Protein AF-A0AAD8F5D0-F1 (afdb_monomer_lite)

Organism: Biomphalaria pfeifferi (NCBI:txid112525)

Secondary structure (DSSP, 8-state):
--S-S--GGGSHHHHHHTTEEEEETTEEEETTT--EEE-----TTSHHHHHHHHHHHHHHHHH-SPTT-HHHHSPPPGGGGS---S-HHHHHHHHHHHHHHHHTTGGGPBP--THHHHTTT--HHHHHHHIIIII-TT----HHHHHHHHTTEEE-TTSTTEEEETTT--EEEGGGS-BGGGGGG--S----------PPP--PPPPP-

pLDDT: mean 84.77, std 19.8, range [29.17, 98.38]

Radius of gyration: 21.9 Å; chains: 1; bounding box: 60×55×51 Å

Foldseek 3Di:
DQDPDDDPCSFLLNLVQLQWDRDGRQWTARPFQRFIDRNDADDVVPVVRRVVSNVVSSVCSQVVGDPPGPSNVPGHDPCLLDDPPPDPVVLLVQLLQQLVQVLVCQQLAFDDPCVVCVVVVDDLVVQLVCCCPPPNVPDDGHSVSSVCSVQQWHHDPVDPQWIARPRRRDIDHSVVHDGPVPPPPPPDDPDDDDDDDDDDDDDDDDDDD

Sequence (209 aa):
LTWFGKPLDLSPLVCTRYGWENVDTDMLRCVGCKTFLSGQLPNKSDHLAFQESYNRLKKSLISAHDKFCILAANPCPEHFCHVPVEDPTLLMVGFTERVKALMVVQDKLPCIALSKLQSLGYDEGQAGAYCKRHLLPDYDSTAQVVTLAFAGWTYCLSKKDVLQCCMCLRQIGIWNYLPMSHCSYSSEHVTEHEDQEGEPTVKKRKIAK

Structure (mmCIF, N/CA/C/O backbone):
data_AF-A0AAD8F5D0-F1
#
_entry.id   AF-A0AAD8F5D0-F1
#
loop_
_atom_site.group_PDB
_atom_site.id
_atom_site.type_symbol
_atom_site.label_atom_id
_atom_site.label_alt_id
_atom_site.label_comp_id
_atom_site.label_asym_id
_atom_site.label_entity_id
_atom_site.label_seq_id
_atom_site.pdbx_PDB_ins_code
_atom_site.Cartn_x
_atom_site.Cartn_y
_atom_site.Cartn_z
_atom_site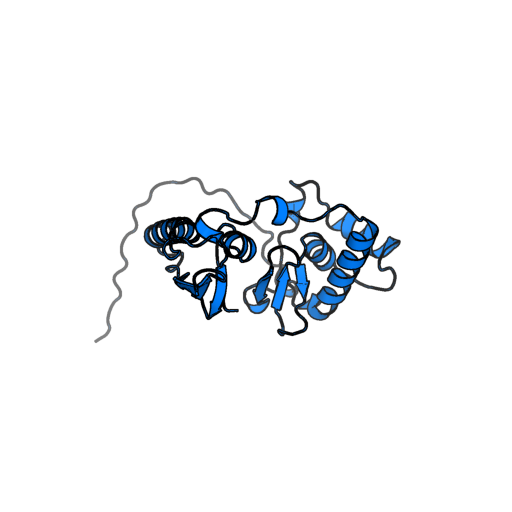.occupancy
_atom_site.B_iso_or_equiv
_atom_site.auth_seq_id
_atom_site.auth_comp_id
_atom_site.auth_asym_id
_atom_site.auth_atom_id
_atom_site.pdbx_PDB_model_num
ATOM 1 N N . LEU A 1 1 ? -12.099 -1.982 -4.122 1.00 85.25 1 LEU A N 1
ATOM 2 C CA . LEU A 1 1 ? -11.065 -1.885 -3.064 1.00 85.25 1 LEU A CA 1
ATOM 3 C C . LEU A 1 1 ? -11.775 -1.448 -1.797 1.00 85.25 1 LEU A C 1
ATOM 5 O O . LEU A 1 1 ? -12.428 -0.420 -1.852 1.00 85.25 1 LEU A O 1
ATOM 9 N N . THR A 1 2 ? -11.717 -2.230 -0.722 1.00 92.12 2 THR A N 1
ATOM 10 C CA . THR A 1 2 ? -12.526 -2.016 0.496 1.00 92.12 2 THR A CA 1
ATOM 11 C C . THR A 1 2 ? -11.845 -1.125 1.537 1.00 92.12 2 THR A C 1
ATOM 13 O O . THR A 1 2 ? -12.522 -0.565 2.383 1.00 92.12 2 THR A O 1
ATOM 16 N N . TRP A 1 3 ? -10.529 -0.921 1.449 1.00 93.81 3 TRP A N 1
ATOM 17 C CA . TRP A 1 3 ? -9.774 -0.013 2.322 1.00 93.81 3 TRP A CA 1
ATOM 18 C C . TRP A 1 3 ? -8.982 1.006 1.493 1.00 93.81 3 TRP A C 1
ATOM 20 O O . TRP A 1 3 ? -7.753 0.976 1.408 1.00 93.81 3 TRP A O 1
ATOM 30 N N . PHE A 1 4 ? -9.704 1.857 0.764 1.00 88.38 4 PHE A N 1
ATOM 31 C CA . PHE A 1 4 ? -9.129 2.743 -0.251 1.00 88.38 4 PHE A CA 1
ATOM 32 C C . PHE A 1 4 ? -8.833 4.155 0.285 1.00 88.38 4 PHE A C 1
ATOM 34 O O . PHE A 1 4 ? -9.482 4.646 1.203 1.00 88.38 4 PHE A O 1
ATOM 41 N N . GLY A 1 5 ? -7.837 4.833 -0.300 1.00 87.31 5 GLY A N 1
ATOM 42 C CA . GLY A 1 5 ? -7.595 6.269 -0.082 1.00 87.31 5 GLY A CA 1
ATOM 43 C C . GLY A 1 5 ? -7.071 6.680 1.302 1.00 87.31 5 GLY A C 1
ATOM 44 O O . GLY A 1 5 ? -6.882 7.876 1.543 1.00 87.31 5 GLY A O 1
ATOM 45 N N . LYS A 1 6 ? -6.802 5.720 2.196 1.00 92.38 6 LYS A N 1
ATOM 46 C CA . LYS A 1 6 ? -6.368 5.992 3.571 1.00 92.38 6 LYS A CA 1
ATOM 47 C C . LYS A 1 6 ? -4.946 6.585 3.647 1.00 92.38 6 LYS A C 1
ATOM 49 O O . LYS A 1 6 ? -4.089 6.229 2.824 1.00 92.38 6 LYS A O 1
ATOM 54 N N . PRO A 1 7 ? -4.676 7.494 4.604 1.00 92.56 7 PRO A N 1
ATOM 55 C CA . PRO A 1 7 ? -3.320 7.935 4.948 1.00 92.56 7 PRO A CA 1
ATOM 56 C C . PRO A 1 7 ? -2.396 6.769 5.334 1.00 92.56 7 PRO A C 1
ATOM 58 O O . PRO A 1 7 ? -2.871 5.688 5.672 1.00 92.56 7 PRO A O 1
ATOM 61 N N . LEU A 1 8 ? -1.076 6.986 5.295 1.00 89.06 8 LEU A N 1
ATOM 62 C CA . LEU A 1 8 ? -0.074 5.947 5.598 1.00 89.06 8 LEU A CA 1
ATOM 63 C C . LEU A 1 8 ? -0.218 5.372 7.014 1.00 89.06 8 LEU A C 1
ATOM 65 O O . LEU A 1 8 ? -0.143 4.157 7.190 1.00 89.06 8 LEU A O 1
ATOM 69 N N . ASP A 1 9 ? -0.547 6.222 7.985 1.00 93.06 9 ASP A N 1
ATOM 70 C CA . ASP A 1 9 ? -0.782 5.823 9.380 1.00 93.06 9 ASP A CA 1
ATOM 71 C C . ASP A 1 9 ? -2.071 5.007 9.576 1.00 93.06 9 ASP A C 1
ATOM 73 O O . ASP A 1 9 ? -2.364 4.553 10.676 1.00 93.06 9 ASP A O 1
ATOM 77 N N . LEU A 1 10 ? -2.864 4.844 8.516 1.00 94.44 10 LEU A N 1
ATOM 78 C CA . LEU A 1 10 ? -4.039 3.977 8.449 1.00 94.44 10 LEU A CA 1
ATOM 79 C C . LEU A 1 10 ? -3.872 2.928 7.338 1.00 94.44 10 LEU A C 1
ATOM 81 O O . LEU A 1 10 ? -4.854 2.434 6.784 1.00 94.44 10 LEU A O 1
ATOM 85 N N . SER A 1 11 ? -2.631 2.625 6.947 1.00 92.69 11 SER A N 1
ATOM 86 C CA . SER A 1 11 ? -2.346 1.566 5.979 1.00 92.69 11 SER A CA 1
ATOM 87 C C . SER A 1 11 ? -2.767 0.194 6.525 1.00 92.69 11 SER A C 1
ATOM 89 O O . SER A 1 11 ? -2.816 0.016 7.745 1.00 92.69 11 SER A O 1
ATOM 91 N N . PRO A 1 12 ? -3.037 -0.798 5.649 1.00 94.12 12 PRO A N 1
ATOM 92 C CA . PRO A 1 12 ? -3.407 -2.139 6.098 1.00 94.12 12 PRO A CA 1
ATOM 93 C C . PRO A 1 12 ? -2.410 -2.723 7.102 1.00 94.12 12 PRO A C 1
ATOM 95 O O . PRO A 1 12 ? -2.833 -3.278 8.107 1.00 94.12 12 PRO A O 1
ATOM 98 N N . LEU A 1 13 ? -1.108 -2.502 6.889 1.00 92.75 13 LEU A N 1
ATOM 99 C CA . LEU A 1 13 ? -0.047 -2.941 7.798 1.00 92.75 13 LEU A CA 1
ATOM 100 C C . LEU A 1 13 ? -0.187 -2.365 9.216 1.00 92.75 13 LEU A C 1
ATOM 102 O O . LEU A 1 13 ? -0.079 -3.098 10.201 1.00 92.75 13 LEU A O 1
ATOM 106 N N . VAL A 1 14 ? -0.486 -1.066 9.330 1.00 93.75 14 VAL A N 1
ATOM 107 C CA . VAL A 1 14 ? -0.718 -0.419 10.631 1.00 93.75 14 VAL A CA 1
ATOM 108 C C . VAL A 1 14 ? -1.984 -0.970 11.285 1.00 93.75 14 VAL A C 1
ATOM 110 O O . VAL A 1 14 ? -1.973 -1.274 12.476 1.00 93.75 14 VAL A O 1
ATOM 113 N N . CYS A 1 15 ? -3.061 -1.166 10.522 1.00 95.75 15 CYS A N 1
ATOM 114 C CA . CYS A 1 15 ? -4.286 -1.781 11.032 1.00 95.75 15 CYS A CA 1
ATOM 115 C C . CYS A 1 15 ? -4.025 -3.198 11.574 1.00 95.75 15 CYS A C 1
ATOM 117 O O . CYS A 1 15 ? -4.388 -3.494 12.714 1.00 95.75 15 CYS A O 1
ATOM 119 N N . THR A 1 16 ? -3.328 -4.047 10.813 1.00 94.44 16 THR A N 1
ATOM 120 C CA . THR A 1 16 ? -3.015 -5.424 11.224 1.00 94.44 16 THR A CA 1
ATOM 121 C C . THR A 1 16 ? -2.116 -5.480 12.449 1.00 94.44 16 THR A C 1
ATOM 123 O O . THR A 1 16 ? -2.284 -6.369 13.282 1.00 94.44 16 THR A O 1
ATOM 126 N N . ARG A 1 17 ? -1.213 -4.503 12.618 1.00 94.56 17 ARG A N 1
ATOM 127 C CA . ARG A 1 17 ? -0.362 -4.404 13.809 1.00 94.56 17 ARG A CA 1
ATOM 128 C C . ARG A 1 17 ? -1.188 -4.335 15.097 1.00 94.56 17 ARG A C 1
ATOM 130 O O . ARG A 1 17 ? -0.830 -4.955 16.094 1.00 94.56 17 ARG A O 1
ATOM 137 N N . TYR A 1 18 ? -2.309 -3.621 15.056 1.00 96.19 18 TYR A N 1
ATOM 138 C CA . TYR A 1 18 ? -3.249 -3.505 16.172 1.00 96.19 18 TYR A CA 1
ATOM 139 C C . TYR A 1 18 ? -4.375 -4.548 16.129 1.00 96.19 18 TYR A C 1
ATOM 141 O O . TYR A 1 18 ? -5.380 -4.401 16.818 1.00 96.19 18 TYR A O 1
ATOM 149 N N . GLY A 1 19 ? -4.222 -5.613 15.337 1.00 96.38 19 GLY A N 1
ATOM 150 C CA . GLY A 1 19 ? -5.152 -6.737 15.322 1.00 96.38 19 GLY A CA 1
ATOM 151 C C . GLY A 1 19 ? -6.383 -6.562 14.440 1.00 96.38 19 GLY A C 1
ATOM 152 O O . GLY A 1 19 ? -7.316 -7.354 14.555 1.00 96.38 19 GLY A O 1
ATOM 153 N N . TRP A 1 20 ? -6.415 -5.547 13.579 1.00 97.62 20 TRP A N 1
ATOM 154 C CA . TRP A 1 20 ? -7.559 -5.275 12.715 1.00 97.62 20 TRP A CA 1
ATOM 155 C C . TRP A 1 20 ? -7.411 -5.932 11.343 1.00 97.62 20 TRP A C 1
ATOM 157 O O . TRP A 1 20 ? -6.425 -5.711 10.642 1.00 97.62 20 TRP A O 1
ATOM 167 N N . GLU A 1 21 ? -8.435 -6.674 10.928 1.00 96.56 21 GLU A N 1
ATOM 168 C CA . GLU A 1 21 ? -8.614 -7.155 9.557 1.00 96.56 21 GLU A CA 1
ATOM 169 C C . GLU A 1 21 ? -9.710 -6.350 8.848 1.00 96.56 21 GLU A C 1
ATOM 171 O O . GLU A 1 21 ? -10.702 -5.946 9.459 1.00 96.56 21 GLU A O 1
ATOM 176 N N . ASN A 1 22 ? -9.542 -6.105 7.549 1.00 96.75 22 ASN A N 1
ATOM 177 C CA . ASN A 1 22 ? -10.553 -5.423 6.750 1.00 96.75 22 ASN A CA 1
ATOM 178 C C . ASN A 1 22 ? -11.600 -6.424 6.251 1.00 96.75 22 ASN A C 1
ATOM 180 O O . ASN A 1 22 ? -11.280 -7.306 5.458 1.00 96.75 22 ASN A O 1
ATOM 184 N N . VAL A 1 23 ? -12.842 -6.273 6.714 1.00 97.19 23 VAL A N 1
ATOM 185 C CA . VAL A 1 23 ? -13.939 -7.222 6.444 1.00 97.19 23 VAL A CA 1
ATOM 186 C C . VAL A 1 23 ? -14.970 -6.693 5.451 1.00 97.19 23 VAL A C 1
ATOM 188 O O . VAL A 1 23 ? -15.658 -7.486 4.820 1.00 97.19 23 VAL A O 1
ATOM 191 N N . ASP A 1 24 ? -15.065 -5.372 5.295 1.00 96.50 24 ASP A N 1
ATOM 192 C CA . ASP A 1 24 ? -15.948 -4.711 4.329 1.00 96.50 24 ASP A CA 1
ATOM 193 C C . ASP A 1 24 ? -15.414 -3.302 4.004 1.00 96.50 24 ASP A C 1
ATOM 195 O O . ASP A 1 24 ? -14.379 -2.875 4.519 1.00 96.50 24 ASP A O 1
ATOM 199 N N . THR A 1 25 ? -16.097 -2.564 3.137 1.00 96.00 25 THR A N 1
ATOM 200 C CA . THR A 1 25 ? -15.776 -1.189 2.763 1.00 96.00 25 THR A CA 1
ATOM 201 C C . THR A 1 25 ? -15.678 -0.306 3.997 1.00 96.00 25 THR A C 1
ATOM 203 O O . THR A 1 25 ? -16.656 -0.099 4.709 1.00 96.00 25 THR A O 1
ATOM 206 N N . ASP A 1 26 ? -14.473 0.207 4.242 1.00 95.88 26 ASP A N 1
ATOM 207 C CA . ASP A 1 26 ? -14.138 1.033 5.395 1.00 95.88 26 ASP A CA 1
ATOM 208 C C . ASP A 1 26 ? -14.568 0.418 6.735 1.00 95.88 26 ASP A C 1
ATOM 210 O O . ASP A 1 26 ? -14.855 1.137 7.689 1.00 95.88 26 ASP A O 1
ATOM 214 N N . MET A 1 27 ? -14.566 -0.913 6.833 1.00 97.81 27 MET A N 1
ATOM 215 C CA . MET A 1 27 ? -14.917 -1.631 8.054 1.00 97.81 27 MET A CA 1
ATOM 216 C C . MET A 1 27 ? -13.795 -2.569 8.481 1.00 97.81 27 MET A C 1
ATOM 218 O O . MET A 1 27 ? -13.339 -3.434 7.721 1.00 97.81 27 MET A O 1
ATOM 222 N N . LEU A 1 28 ? -13.363 -2.404 9.725 1.00 98.19 28 LEU A N 1
ATOM 223 C CA . LEU A 1 28 ? -12.383 -3.258 10.372 1.00 98.19 28 LEU A CA 1
ATOM 224 C C . LEU A 1 28 ? -13.058 -4.141 11.415 1.00 98.19 28 LEU A C 1
ATOM 226 O O . LEU A 1 28 ? -14.005 -3.719 12.077 1.00 98.19 28 LEU A O 1
ATOM 230 N N . ARG A 1 29 ? -12.528 -5.347 11.599 1.00 98.38 29 ARG A N 1
ATOM 231 C CA . ARG A 1 29 ? -12.880 -6.245 12.698 1.00 98.38 29 ARG A CA 1
ATOM 232 C C . ARG A 1 29 ? -11.613 -6.656 13.429 1.00 98.38 29 ARG A C 1
ATOM 234 O O . ARG A 1 29 ? -10.612 -6.968 12.792 1.00 98.38 29 ARG A O 1
ATOM 241 N N . CYS A 1 30 ? -11.636 -6.665 14.754 1.00 98.19 30 CYS A N 1
ATOM 242 C CA . CYS A 1 30 ? -10.516 -7.196 15.518 1.00 98.19 30 CYS A CA 1
ATOM 243 C C . CYS A 1 30 ? -10.484 -8.727 15.402 1.00 98.19 30 CYS A C 1
ATOM 245 O O . CYS A 1 30 ? -11.482 -9.396 15.679 1.00 98.19 30 CYS A O 1
ATOM 247 N N . VAL A 1 31 ? -9.336 -9.310 15.052 1.00 97.25 31 VAL A N 1
ATOM 248 C CA . VAL A 1 31 ? -9.191 -10.772 14.956 1.00 97.25 31 VAL A CA 1
ATOM 249 C C . VAL A 1 31 ? -9.287 -11.459 16.322 1.00 97.25 31 VAL A C 1
ATOM 251 O O . VAL A 1 31 ? -9.711 -12.613 16.385 1.00 97.25 31 VAL A O 1
ATOM 254 N N . GLY A 1 32 ? -8.958 -10.748 17.405 1.00 96.00 32 GLY A N 1
ATOM 255 C CA . GLY A 1 32 ? -9.048 -11.227 18.786 1.00 96.00 32 GLY A CA 1
ATOM 256 C C . GLY A 1 32 ? -10.449 -11.070 19.380 1.00 96.00 32 GLY A C 1
ATOM 257 O O . GLY A 1 32 ? -11.161 -12.055 19.545 1.00 96.00 32 GLY A O 1
ATOM 258 N N . CYS A 1 33 ? -10.855 -9.832 19.692 1.00 97.56 33 CYS A N 1
ATOM 259 C CA . CYS A 1 33 ? -12.117 -9.556 20.399 1.00 97.56 33 CYS A CA 1
ATOM 260 C C . CYS A 1 33 ? -13.359 -9.454 19.501 1.00 97.56 33 CYS A C 1
ATOM 262 O O . CYS A 1 33 ? -14.463 -9.323 20.013 1.00 97.56 33 CYS A O 1
ATOM 264 N N . LYS A 1 34 ? -13.209 -9.511 18.171 1.00 97.62 34 LYS A N 1
ATOM 265 C CA . LYS A 1 34 ? -14.309 -9.423 17.188 1.00 97.62 34 LYS A CA 1
ATOM 266 C C . LYS A 1 34 ? -15.077 -8.094 17.159 1.00 97.62 34 LYS A C 1
ATOM 268 O O . LYS A 1 34 ? -16.013 -7.980 16.371 1.00 97.62 34 LYS A O 1
ATOM 273 N N . THR A 1 35 ? -14.657 -7.080 17.917 1.00 98.25 35 THR A N 1
ATOM 274 C CA . THR A 1 35 ? -15.206 -5.719 17.822 1.00 98.25 35 THR A CA 1
ATOM 275 C C . THR A 1 35 ? -15.029 -5.149 16.421 1.00 98.25 35 THR A C 1
ATOM 277 O O . THR A 1 35 ? -14.025 -5.415 15.755 1.00 98.25 35 THR A O 1
ATOM 280 N N . PHE A 1 36 ? -16.003 -4.351 15.990 1.00 98.31 36 PHE A N 1
ATOM 281 C CA . PHE A 1 36 ? -15.976 -3.642 14.719 1.00 98.31 36 PHE A CA 1
ATOM 282 C C . PHE A 1 36 ? -15.546 -2.189 14.903 1.00 98.31 36 PHE A C 1
ATOM 284 O O . PHE A 1 36 ? -15.901 -1.543 15.888 1.00 98.31 36 PHE A O 1
ATOM 291 N N . LEU A 1 37 ? -14.821 -1.666 13.919 1.00 98.25 37 LEU A N 1
ATOM 292 C CA . LEU A 1 37 ? -14.386 -0.278 13.868 1.00 98.25 37 LEU A CA 1
ATOM 293 C C . LEU A 1 37 ? -14.639 0.289 12.470 1.00 98.25 37 LEU A C 1
ATOM 295 O O . LEU A 1 37 ? -14.085 -0.192 11.480 1.00 98.25 37 LEU A O 1
ATOM 299 N N . SER A 1 38 ? -15.456 1.344 12.403 1.00 97.19 38 SER A N 1
ATOM 300 C CA . SER A 1 38 ? -15.647 2.105 11.168 1.00 97.19 38 SER A CA 1
ATOM 301 C C . SER A 1 38 ? -14.401 2.931 10.869 1.00 97.19 38 SER A C 1
ATOM 303 O O . SER A 1 38 ? -13.951 3.737 11.682 1.00 97.19 38 SER A O 1
ATOM 305 N N . GLY A 1 39 ? -13.857 2.726 9.678 1.00 95.88 39 GLY A N 1
ATOM 306 C CA . GLY A 1 39 ? -12.743 3.465 9.110 1.00 95.88 39 GLY A CA 1
ATOM 307 C C . GLY A 1 39 ? -13.156 4.632 8.225 1.00 95.88 39 GLY A C 1
ATOM 308 O O . GLY A 1 39 ? -12.291 5.208 7.563 1.00 95.88 39 GLY A O 1
ATOM 309 N N . GLN A 1 40 ? -14.447 4.952 8.138 1.00 95.12 40 GLN A N 1
ATOM 310 C CA . GLN A 1 40 ? -14.946 5.975 7.225 1.00 95.12 40 GLN A CA 1
ATOM 311 C C . GLN A 1 40 ? -14.344 7.347 7.561 1.00 95.12 40 GLN A C 1
ATOM 313 O O . GLN A 1 40 ? -14.309 7.766 8.718 1.00 95.12 40 GLN A O 1
ATOM 318 N N . LEU A 1 41 ? -13.859 8.047 6.535 1.00 95.12 41 LEU A N 1
ATOM 319 C CA . LEU A 1 41 ? -13.320 9.399 6.665 1.00 95.12 41 LEU A CA 1
ATOM 320 C C . LEU A 1 41 ? -14.160 10.373 5.829 1.00 95.12 41 LEU A C 1
ATOM 322 O O . LEU A 1 41 ? -14.610 9.991 4.745 1.00 95.12 41 LEU A O 1
ATOM 326 N N . PRO A 1 42 ? -14.354 11.620 6.298 1.00 94.19 42 PRO A N 1
ATOM 327 C CA . PRO A 1 42 ? -14.962 12.678 5.501 1.00 94.19 42 PRO A CA 1
ATOM 328 C C . PRO A 1 42 ? -14.194 12.960 4.204 1.00 94.19 42 PRO A C 1
ATOM 330 O O . PRO A 1 42 ? -13.072 12.490 3.995 1.00 94.19 42 PRO A O 1
ATOM 333 N N . ASN A 1 43 ? -14.787 13.775 3.330 1.00 90.19 43 ASN A N 1
ATOM 334 C CA . ASN A 1 43 ? -14.086 14.261 2.146 1.00 90.19 43 ASN A CA 1
ATOM 335 C C . ASN A 1 43 ? -12.878 15.119 2.561 1.00 90.19 43 ASN A C 1
ATOM 337 O O . ASN A 1 43 ? -12.979 15.950 3.459 1.00 90.19 43 ASN A O 1
ATOM 341 N N . LYS A 1 44 ? -11.746 14.950 1.869 1.00 89.44 44 LYS A N 1
ATOM 342 C CA . LYS A 1 44 ? -10.520 15.732 2.090 1.00 89.44 44 LYS A CA 1
ATOM 343 C C . LYS A 1 44 ? -10.692 17.231 1.825 1.00 89.44 44 LYS A C 1
ATOM 345 O O . LYS A 1 44 ? -9.864 18.003 2.294 1.00 89.44 44 LYS A O 1
ATOM 350 N N . SER A 1 45 ? -11.727 17.639 1.085 1.00 93.19 45 SER A N 1
ATOM 351 C CA . SER A 1 45 ? -12.057 19.052 0.868 1.00 93.19 45 SER A CA 1
ATOM 352 C C . SER A 1 45 ? -12.429 19.778 2.164 1.00 93.19 45 SER A C 1
ATOM 354 O O . SER A 1 45 ? -12.174 20.971 2.281 1.00 93.19 45 SER A O 1
ATOM 356 N N . ASP A 1 46 ? -13.007 19.070 3.138 1.00 94.94 46 ASP A N 1
ATOM 357 C CA . ASP A 1 46 ? -13.223 19.587 4.489 1.00 94.94 46 ASP A CA 1
ATOM 358 C C . ASP A 1 46 ? -12.033 19.192 5.367 1.00 94.94 46 ASP A C 1
ATOM 360 O O . ASP A 1 46 ? -12.024 18.156 6.038 1.00 94.94 46 ASP A O 1
ATOM 364 N N . HIS A 1 47 ? -10.979 20.005 5.302 1.00 94.38 47 HIS A N 1
ATOM 365 C CA . HIS A 1 47 ? -9.712 19.697 5.956 1.00 94.38 47 HIS A CA 1
ATOM 366 C C . HIS A 1 47 ? -9.859 19.521 7.474 1.00 94.38 47 HIS A C 1
ATOM 368 O O . HIS A 1 47 ? -9.254 18.611 8.042 1.00 94.38 47 HIS A O 1
ATOM 374 N N . LEU A 1 48 ? -10.670 20.353 8.135 1.00 95.94 48 LEU A N 1
ATOM 375 C CA . LEU A 1 48 ? -10.839 20.301 9.587 1.00 95.94 48 LEU A CA 1
ATOM 376 C C . LEU A 1 48 ? -11.568 19.021 10.010 1.00 95.94 48 LEU A C 1
ATOM 378 O O . LEU A 1 48 ? -11.040 18.268 10.833 1.00 95.94 48 LEU A O 1
ATOM 382 N N . ALA A 1 49 ? -12.718 18.717 9.396 1.00 96.00 49 ALA A N 1
ATOM 383 C CA . ALA A 1 49 ? -13.465 17.500 9.713 1.00 96.00 49 ALA A CA 1
ATOM 384 C C . ALA A 1 49 ? -12.674 16.230 9.363 1.00 96.00 49 ALA A C 1
ATOM 386 O O . ALA A 1 49 ? -12.727 15.226 10.090 1.00 96.00 49 ALA A O 1
ATOM 387 N N . PHE A 1 50 ? -11.916 16.269 8.260 1.00 96.62 50 PHE A N 1
ATOM 388 C CA . PHE A 1 50 ? -11.024 15.187 7.862 1.00 96.62 50 PHE A CA 1
ATOM 389 C C . PHE A 1 50 ? -9.936 14.950 8.909 1.00 96.62 50 PHE A C 1
ATOM 391 O O . PHE A 1 50 ? -9.789 13.818 9.366 1.00 96.62 50 PHE A O 1
ATOM 398 N N . GLN A 1 51 ? -9.204 15.992 9.316 1.00 96.69 51 GLN A N 1
ATOM 399 C CA . GLN A 1 51 ? -8.131 15.886 10.310 1.00 96.69 51 GLN A CA 1
ATOM 400 C C . GLN A 1 51 ? -8.648 15.378 11.654 1.00 96.69 51 GLN A C 1
ATOM 402 O O . GLN A 1 51 ? -8.040 14.492 12.257 1.00 96.69 51 GLN A O 1
ATOM 407 N N . GLU A 1 52 ? -9.786 15.886 12.122 1.00 97.12 52 GLU A N 1
ATOM 408 C CA . GLU A 1 52 ? -10.378 15.429 13.377 1.00 97.12 52 GLU A CA 1
ATOM 409 C C . GLU A 1 52 ? -10.755 13.941 13.309 1.00 97.12 52 GLU A C 1
ATOM 411 O O . GLU A 1 52 ? -10.374 13.152 14.178 1.00 97.12 52 GLU A O 1
ATOM 416 N N . SER A 1 53 ? -11.446 13.532 12.241 1.00 96.81 53 SER A N 1
ATOM 417 C CA . SER A 1 53 ? -11.874 12.142 12.052 1.00 96.81 53 SER A CA 1
ATOM 418 C C . SER A 1 53 ? -10.698 11.191 11.845 1.00 96.81 53 SER A C 1
ATOM 420 O O . SER A 1 53 ? -10.695 10.088 12.387 1.00 96.81 53 SER A O 1
ATOM 422 N N . TYR A 1 54 ? -9.674 11.637 11.123 1.00 97.00 54 TYR A N 1
ATOM 423 C CA . TYR A 1 54 ? -8.413 10.930 10.945 1.00 97.00 54 TYR A CA 1
ATOM 424 C C . TYR A 1 54 ? -7.714 10.677 12.284 1.00 97.00 54 TYR A C 1
ATOM 426 O O . TYR A 1 54 ? -7.377 9.536 12.605 1.00 97.00 54 TYR A O 1
ATOM 434 N N . ASN A 1 55 ? -7.553 11.721 13.098 1.00 97.56 55 ASN A N 1
ATOM 435 C CA . ASN A 1 55 ? -6.908 11.619 14.404 1.00 97.56 55 ASN A CA 1
ATOM 436 C C . ASN A 1 55 ? -7.717 10.758 15.380 1.00 97.56 55 ASN A C 1
ATOM 438 O O . ASN A 1 55 ? -7.139 9.977 16.140 1.00 97.56 55 ASN A O 1
ATOM 442 N N . ARG A 1 56 ? -9.050 10.859 15.343 1.00 97.94 56 ARG A N 1
ATOM 443 C CA . ARG A 1 56 ? -9.943 9.993 16.117 1.00 97.94 56 ARG A CA 1
ATOM 444 C C . ARG A 1 56 ? -9.771 8.532 15.713 1.00 97.94 56 ARG A C 1
ATOM 446 O O . ARG A 1 56 ? -9.536 7.702 16.583 1.00 97.94 56 ARG A O 1
ATOM 453 N N . LEU A 1 57 ? -9.794 8.231 14.415 1.00 97.94 57 LEU A N 1
ATOM 454 C CA . LEU A 1 57 ? -9.627 6.870 13.907 1.00 97.94 57 LEU A CA 1
ATOM 455 C C . LEU A 1 57 ? -8.259 6.277 14.275 1.00 97.94 57 LEU A C 1
ATOM 457 O O . LEU A 1 57 ? -8.199 5.136 14.724 1.00 97.94 57 LEU A O 1
ATOM 461 N N . LYS A 1 58 ? -7.172 7.055 14.176 1.00 97.12 58 LYS A N 1
ATOM 462 C CA . LYS A 1 58 ? -5.840 6.620 14.635 1.00 97.12 58 LYS A CA 1
ATOM 463 C C . LYS A 1 58 ? -5.842 6.205 16.105 1.00 97.12 58 LYS A C 1
ATOM 465 O O . LYS A 1 58 ? -5.290 5.164 16.443 1.00 97.12 58 LYS A O 1
ATOM 470 N N . LYS A 1 59 ? -6.482 6.994 16.975 1.00 97.06 59 LYS A N 1
ATOM 471 C CA . LYS A 1 59 ? -6.631 6.649 18.399 1.00 97.06 59 LYS A CA 1
ATOM 472 C C . LYS A 1 59 ? -7.495 5.396 18.575 1.00 97.06 59 LYS A C 1
ATOM 474 O O . LYS A 1 59 ? -7.137 4.516 19.351 1.00 97.06 59 LYS A O 1
ATOM 479 N N . SER A 1 60 ? -8.582 5.282 17.814 1.00 97.69 60 SER A N 1
ATOM 480 C CA . SER A 1 60 ? -9.491 4.134 17.856 1.00 97.69 60 SER A CA 1
ATOM 481 C C . SER A 1 60 ? -8.846 2.819 17.415 1.00 97.69 60 SER A C 1
ATOM 483 O O . SER A 1 60 ? -9.222 1.786 17.956 1.00 97.69 60 SER A O 1
ATOM 485 N N . LEU A 1 61 ? -7.841 2.822 16.530 1.00 96.50 61 LEU A N 1
ATOM 486 C CA . LEU A 1 61 ? -7.079 1.597 16.232 1.00 96.50 61 LEU A CA 1
ATOM 487 C C . LEU A 1 61 ? -6.459 0.977 17.496 1.00 96.50 61 LEU A C 1
ATOM 489 O O . LEU A 1 61 ? -6.281 -0.235 17.567 1.00 96.50 61 LEU A O 1
ATOM 493 N N . ILE A 1 62 ? -6.148 1.794 18.500 1.00 95.25 62 ILE A N 1
ATOM 494 C CA . ILE A 1 62 ? -5.538 1.343 19.751 1.00 95.25 62 ILE A CA 1
ATOM 495 C C . ILE A 1 62 ? -6.615 1.064 20.804 1.00 95.25 62 ILE A C 1
ATOM 497 O O . ILE A 1 62 ? -6.520 0.082 21.534 1.00 95.25 62 ILE A O 1
ATOM 501 N N . SER A 1 63 ? -7.642 1.914 20.896 1.00 96.00 63 SER A N 1
ATOM 502 C CA . SER A 1 63 ? -8.581 1.901 22.025 1.00 96.00 63 SER A CA 1
ATOM 503 C C . SER A 1 63 ? -9.942 1.257 21.760 1.00 96.00 63 SER A C 1
ATOM 505 O O . SER A 1 63 ? -10.633 0.941 22.721 1.00 96.00 63 SER A O 1
ATOM 507 N N . ALA A 1 64 ? -10.355 1.052 20.505 1.00 97.38 64 ALA A N 1
ATOM 508 C CA . ALA A 1 64 ? -11.713 0.597 20.170 1.00 97.38 64 ALA A CA 1
ATOM 509 C C . ALA A 1 64 ? -11.929 -0.921 20.312 1.00 97.38 64 ALA A C 1
ATOM 511 O O . ALA A 1 64 ? -12.892 -1.467 19.780 1.00 97.38 64 ALA A O 1
ATOM 512 N N . HIS A 1 65 ? -11.029 -1.617 20.998 1.00 98.12 65 HIS A N 1
ATOM 513 C CA . HIS A 1 65 ? -11.178 -3.036 21.299 1.00 98.12 65 HIS A CA 1
ATOM 514 C C . HIS A 1 65 ? -12.168 -3.261 22.446 1.00 98.12 65 HIS A C 1
ATOM 516 O O . HIS A 1 65 ? -12.403 -2.369 23.259 1.00 98.12 65 HIS A O 1
ATOM 522 N N . ASP A 1 66 ? -12.717 -4.474 22.541 1.00 97.06 66 ASP A N 1
ATOM 523 C CA . ASP A 1 66 ? -13.457 -4.877 23.741 1.00 97.06 66 ASP A CA 1
ATOM 524 C C . ASP A 1 66 ? -12.519 -5.031 24.953 1.00 97.06 66 ASP A C 1
ATOM 526 O O . ASP A 1 66 ? -11.293 -5.173 24.822 1.00 97.06 66 ASP A O 1
ATOM 530 N N . LYS A 1 67 ? -13.105 -5.031 26.153 1.00 94.81 67 LYS A N 1
ATOM 531 C CA . LYS A 1 67 ? -12.390 -5.245 27.411 1.00 94.81 67 LYS A CA 1
ATOM 532 C C . LYS A 1 67 ? -11.580 -6.540 27.347 1.00 94.81 67 LYS A C 1
ATOM 534 O O . LYS A 1 67 ? -12.055 -7.571 26.883 1.00 94.81 67 LYS A O 1
ATOM 539 N N . PHE A 1 68 ? -10.353 -6.473 27.861 1.00 92.19 68 PHE A N 1
ATOM 540 C CA . PHE A 1 68 ? -9.418 -7.602 27.932 1.00 92.19 68 PHE A CA 1
ATOM 541 C C . PHE A 1 68 ? -8.971 -8.172 26.577 1.00 92.19 68 PHE A C 1
ATOM 543 O O . PHE A 1 68 ? -8.436 -9.279 26.521 1.00 92.19 68 PHE A O 1
ATOM 550 N N . CYS A 1 69 ? -9.121 -7.429 25.475 1.00 96.62 69 CYS A N 1
ATOM 551 C CA . CYS A 1 69 ? -8.528 -7.847 24.212 1.00 96.62 69 CYS A CA 1
ATOM 552 C C . CYS A 1 69 ? -6.994 -7.899 24.310 1.00 96.62 69 CYS A C 1
ATOM 554 O O . CYS A 1 69 ? -6.337 -6.885 24.550 1.00 96.62 69 CYS A O 1
ATOM 556 N N . ILE A 1 70 ? -6.414 -9.071 24.044 1.00 92.50 70 ILE A N 1
ATOM 557 C CA . ILE A 1 70 ? -4.959 -9.272 24.087 1.00 92.50 70 ILE A CA 1
ATOM 558 C C . ILE A 1 70 ? -4.208 -8.371 23.099 1.00 92.50 70 ILE A C 1
ATOM 560 O O . ILE A 1 70 ? -3.111 -7.926 23.405 1.00 92.50 70 ILE A O 1
ATOM 564 N N . LEU A 1 71 ? -4.810 -8.056 21.947 1.00 92.19 71 LEU A N 1
ATOM 565 C CA . LEU A 1 71 ? -4.190 -7.225 20.906 1.00 92.19 71 LEU A CA 1
ATOM 566 C C . LEU A 1 71 ? -4.206 -5.736 21.267 1.00 92.19 71 LEU A C 1
ATOM 568 O O . LEU A 1 71 ? -3.369 -4.984 20.775 1.00 92.19 71 LEU A O 1
ATOM 572 N N . ALA A 1 72 ? -5.119 -5.318 22.150 1.00 90.38 72 ALA A N 1
ATOM 573 C CA . ALA A 1 72 ? -5.117 -3.972 22.713 1.00 90.38 72 ALA A CA 1
ATOM 574 C C . ALA A 1 72 ? -3.987 -3.796 23.738 1.00 90.38 72 ALA A C 1
ATOM 576 O O . ALA A 1 72 ? -3.354 -2.745 23.789 1.00 90.38 72 ALA A O 1
ATOM 577 N N . ALA A 1 73 ? -3.727 -4.831 24.546 1.00 88.38 73 ALA A N 1
ATOM 578 C CA . ALA A 1 73 ? -2.680 -4.816 25.566 1.00 88.38 73 ALA A CA 1
ATOM 579 C C . ALA A 1 73 ? -1.280 -5.109 25.000 1.00 88.38 73 ALA A C 1
ATOM 581 O O . ALA A 1 73 ? -0.289 -4.589 25.505 1.00 88.38 73 ALA A O 1
ATOM 582 N N . ASN A 1 74 ? -1.201 -5.946 23.966 1.00 92.25 74 ASN A N 1
ATOM 583 C CA . ASN A 1 74 ? 0.041 -6.409 23.363 1.00 92.25 74 ASN A CA 1
ATOM 584 C C . ASN A 1 74 ? -0.079 -6.392 21.827 1.00 92.25 74 ASN A C 1
ATOM 586 O O . ASN A 1 74 ? -0.304 -7.441 21.213 1.00 92.25 74 ASN A O 1
ATOM 590 N N . PRO A 1 75 ? 0.001 -5.205 21.194 1.00 92.56 75 PRO A N 1
ATOM 591 C CA . PRO A 1 75 ? -0.018 -5.104 19.742 1.00 92.56 75 PRO A CA 1
ATOM 592 C C . PRO A 1 75 ? 1.214 -5.779 19.135 1.00 92.56 75 PRO A C 1
ATOM 594 O O . PRO A 1 75 ? 2.247 -5.940 19.786 1.00 92.56 75 PRO A O 1
ATOM 597 N N . CYS A 1 76 ? 1.125 -6.127 17.853 1.00 92.12 76 CYS A N 1
ATOM 598 C CA . CYS A 1 76 ? 2.250 -6.706 17.135 1.00 92.12 76 CYS A CA 1
ATOM 599 C C . CYS A 1 76 ? 3.467 -5.751 17.194 1.00 92.12 76 CYS A C 1
ATOM 601 O O . CYS A 1 76 ? 3.311 -4.539 16.968 1.00 92.12 76 CYS A O 1
ATOM 603 N N . PRO A 1 77 ? 4.675 -6.251 17.509 1.00 91.69 77 PRO A N 1
ATOM 604 C CA . PRO A 1 77 ? 5.883 -5.439 17.502 1.00 91.69 77 PRO A CA 1
ATOM 605 C C . PRO A 1 77 ? 6.081 -4.680 16.188 1.00 91.69 77 PRO A C 1
ATOM 607 O O . PRO A 1 77 ? 5.795 -5.185 15.106 1.00 91.69 77 PRO A O 1
ATOM 610 N N . GLU A 1 78 ? 6.597 -3.455 16.283 1.00 88.94 78 GLU A N 1
ATOM 611 C CA . GLU A 1 78 ? 6.794 -2.590 15.112 1.00 88.94 78 GLU A CA 1
ATOM 612 C C . GLU A 1 78 ? 7.753 -3.202 14.087 1.00 88.94 78 GLU A C 1
ATOM 614 O O . GLU A 1 78 ? 7.541 -3.047 12.889 1.00 88.94 78 GLU A O 1
ATOM 619 N N . HIS A 1 79 ? 8.737 -3.986 14.537 1.00 87.94 79 HIS A N 1
ATOM 620 C CA . HIS A 1 79 ? 9.708 -4.594 13.634 1.00 87.94 79 HIS A CA 1
ATOM 621 C C . HIS A 1 79 ? 9.106 -5.616 12.662 1.00 87.94 79 HIS A C 1
ATOM 623 O O . HIS A 1 79 ? 9.646 -5.798 11.576 1.00 87.94 79 HIS A O 1
ATOM 629 N N . PHE A 1 80 ? 7.950 -6.213 12.980 1.00 86.94 80 PHE A N 1
ATOM 630 C CA . PHE A 1 80 ? 7.215 -7.053 12.026 1.00 86.94 80 PHE A CA 1
ATOM 631 C C . PHE A 1 80 ? 6.616 -6.257 10.857 1.00 86.94 80 PHE A C 1
ATOM 633 O O . PHE A 1 80 ? 6.157 -6.846 9.884 1.00 86.94 80 PHE A O 1
ATOM 640 N N . CYS A 1 81 ? 6.606 -4.924 10.941 1.00 85.19 81 CYS A N 1
ATOM 641 C CA . CYS A 1 81 ? 6.192 -4.038 9.856 1.00 85.19 81 CYS A CA 1
ATOM 642 C C . CYS A 1 81 ? 7.368 -3.602 8.961 1.00 85.19 81 CYS A C 1
ATOM 644 O O . CYS A 1 81 ? 7.153 -2.858 8.002 1.00 85.19 81 CYS A O 1
ATOM 646 N N . HIS A 1 82 ? 8.602 -4.022 9.257 1.00 84.06 82 HIS A N 1
ATOM 647 C CA . HIS A 1 82 ? 9.764 -3.720 8.423 1.00 84.06 82 HIS A CA 1
ATOM 648 C C . HIS A 1 82 ? 9.951 -4.748 7.303 1.00 84.06 82 HIS A C 1
ATOM 650 O O . HIS A 1 82 ? 9.443 -5.866 7.354 1.00 84.06 82 HIS A O 1
ATOM 656 N N . VAL A 1 83 ? 10.678 -4.341 6.260 1.00 75.44 83 VAL A N 1
ATOM 657 C CA . VAL A 1 83 ? 11.048 -5.233 5.159 1.00 75.44 83 VAL A CA 1
ATOM 658 C C . VAL A 1 83 ? 12.072 -6.246 5.674 1.00 75.44 83 VAL A C 1
ATOM 660 O O . VAL A 1 83 ? 13.118 -5.812 6.159 1.00 75.44 83 VAL A O 1
ATOM 663 N N . PRO A 1 84 ? 11.816 -7.563 5.567 1.00 77.56 84 PRO A N 1
ATOM 664 C CA . PRO A 1 84 ? 12.832 -8.558 5.863 1.00 77.56 84 PRO A CA 1
ATOM 665 C C . PRO A 1 84 ? 13.887 -8.476 4.760 1.00 77.56 84 PRO A C 1
ATOM 667 O O . PRO A 1 84 ? 13.607 -8.737 3.589 1.00 77.56 84 PRO A O 1
ATOM 670 N N . VAL A 1 85 ? 15.089 -8.031 5.121 1.00 79.56 85 VAL A N 1
ATOM 671 C CA . VAL A 1 85 ? 16.212 -7.832 4.189 1.00 79.56 85 VAL A CA 1
ATOM 672 C C . VAL A 1 85 ? 17.302 -8.892 4.356 1.00 79.56 85 VAL A C 1
ATOM 674 O O . VAL A 1 85 ? 18.436 -8.687 3.936 1.00 79.56 85 VAL A O 1
ATOM 677 N N . GLU A 1 86 ? 16.979 -10.020 4.989 1.00 78.62 86 GLU A N 1
ATOM 678 C CA . GLU A 1 86 ? 17.989 -10.992 5.418 1.00 78.62 86 GLU A CA 1
ATOM 679 C C . GLU A 1 86 ? 18.524 -11.880 4.283 1.00 78.62 86 GLU A C 1
ATOM 681 O O . GLU A 1 86 ? 19.658 -12.344 4.375 1.00 78.62 86 GLU A O 1
ATOM 686 N N . ASP A 1 87 ? 17.754 -12.097 3.208 1.00 88.19 87 ASP A N 1
ATOM 687 C CA . ASP A 1 87 ? 18.145 -12.977 2.096 1.00 88.19 87 ASP A CA 1
ATOM 688 C C . ASP A 1 87 ? 18.174 -12.235 0.743 1.00 88.19 87 ASP A C 1
ATOM 690 O O . ASP A 1 87 ? 17.133 -12.056 0.096 1.00 88.19 87 ASP A O 1
ATOM 694 N N . PRO A 1 88 ? 19.370 -11.840 0.262 1.00 89.00 88 PRO A N 1
ATOM 695 C CA . PRO A 1 88 ? 19.542 -11.194 -1.038 1.00 89.00 88 PRO A CA 1
ATOM 696 C C . PRO A 1 88 ? 19.007 -12.007 -2.223 1.00 89.00 88 PRO A C 1
ATOM 698 O O . PRO A 1 88 ? 18.543 -11.424 -3.203 1.00 89.00 88 PRO A O 1
ATOM 701 N N . THR A 1 89 ? 19.045 -13.339 -2.146 1.00 90.69 89 THR A N 1
ATOM 702 C CA . THR A 1 89 ? 18.569 -14.222 -3.218 1.00 90.69 89 THR A CA 1
ATOM 703 C C . THR A 1 89 ? 17.053 -14.141 -3.326 1.00 90.69 89 THR A C 1
ATOM 705 O O . THR A 1 89 ? 16.524 -13.907 -4.414 1.00 90.69 89 THR A O 1
ATOM 708 N N . LEU A 1 90 ? 16.344 -14.254 -2.198 1.00 89.81 90 LEU A N 1
ATOM 709 C CA . LEU A 1 90 ? 14.885 -14.117 -2.162 1.00 89.81 90 LEU A CA 1
ATOM 710 C C . LEU A 1 90 ? 14.433 -12.706 -2.544 1.00 89.81 90 LEU A C 1
ATOM 712 O O . LEU A 1 90 ? 13.451 -12.556 -3.274 1.00 89.81 90 LEU A O 1
ATOM 716 N N . LEU A 1 91 ? 15.167 -11.672 -2.119 1.00 89.44 91 LEU A N 1
ATOM 717 C CA . LEU A 1 91 ? 14.904 -10.294 -2.539 1.00 89.44 91 LEU A CA 1
ATOM 718 C C . LEU A 1 91 ? 15.007 -10.140 -4.059 1.00 89.44 91 LEU A C 1
ATOM 720 O O . LEU A 1 91 ? 14.139 -9.509 -4.667 1.00 89.44 91 LEU A O 1
ATOM 724 N N . MET A 1 92 ? 16.030 -10.740 -4.673 1.00 91.12 92 MET A N 1
ATOM 725 C CA . MET A 1 92 ? 16.240 -10.683 -6.117 1.00 91.12 92 MET A CA 1
ATOM 726 C C . MET A 1 92 ? 15.151 -11.433 -6.890 1.00 91.12 92 MET A C 1
ATOM 728 O O . MET A 1 92 ? 14.615 -10.908 -7.871 1.00 91.12 92 MET A O 1
ATOM 732 N N . VAL A 1 93 ? 14.783 -12.635 -6.434 1.00 92.81 93 VAL A N 1
ATOM 733 C CA . VAL A 1 93 ? 13.686 -13.424 -7.016 1.00 92.81 93 VAL A CA 1
ATOM 734 C C . VAL A 1 93 ? 12.380 -12.640 -6.935 1.00 92.81 93 VAL A C 1
ATOM 736 O O . VAL A 1 93 ? 11.759 -12.376 -7.965 1.00 92.81 93 VAL A O 1
ATOM 739 N N . GLY A 1 94 ? 12.018 -12.169 -5.740 1.00 93.25 94 GLY A N 1
ATOM 740 C CA . GLY A 1 94 ? 10.794 -11.403 -5.536 1.00 93.25 94 GLY A CA 1
ATOM 741 C C . GLY A 1 94 ? 10.778 -10.109 -6.349 1.00 93.25 94 GLY A C 1
ATOM 742 O O . GLY A 1 94 ? 9.753 -9.760 -6.926 1.00 93.25 94 GLY A O 1
ATOM 743 N N . PHE A 1 95 ? 11.900 -9.391 -6.449 1.00 94.31 95 PHE A N 1
ATOM 744 C CA . PHE A 1 95 ? 12.010 -8.215 -7.318 1.00 94.31 95 PHE A CA 1
ATOM 745 C C . PHE A 1 95 ? 11.730 -8.565 -8.784 1.00 94.31 95 PHE A C 1
ATOM 747 O O . PHE A 1 95 ? 10.908 -7.914 -9.430 1.00 94.31 95 PHE A O 1
ATOM 754 N N . THR A 1 96 ? 12.362 -9.623 -9.285 1.00 95.38 96 THR A N 1
ATOM 755 C CA . THR A 1 96 ? 12.229 -10.077 -10.673 1.00 95.38 96 THR A CA 1
ATOM 756 C C . THR A 1 96 ? 10.789 -10.483 -10.998 1.00 95.38 96 THR A C 1
ATOM 758 O O . THR A 1 96 ? 10.263 -10.133 -12.056 1.00 95.38 96 THR A O 1
ATOM 761 N N . GLU A 1 97 ? 10.115 -11.173 -10.078 1.00 95.31 97 GLU A N 1
ATOM 762 C CA . GLU A 1 97 ? 8.697 -11.526 -10.204 1.00 95.31 97 GLU A CA 1
ATOM 763 C C . GLU A 1 97 ? 7.798 -10.289 -10.270 1.00 95.31 97 GLU A C 1
ATOM 765 O O . GLU A 1 97 ? 6.901 -10.225 -11.113 1.00 95.31 97 GLU A O 1
ATOM 770 N N . ARG A 1 98 ? 8.058 -9.274 -9.433 1.00 96.38 98 ARG A N 1
ATOM 771 C CA . ARG A 1 98 ? 7.304 -8.012 -9.461 1.00 96.38 98 ARG A CA 1
ATOM 772 C C . ARG A 1 98 ? 7.487 -7.267 -10.777 1.00 96.38 98 ARG A C 1
ATOM 774 O O . ARG A 1 98 ? 6.496 -6.790 -11.325 1.00 96.38 98 ARG A O 1
ATOM 781 N N . VAL A 1 99 ? 8.713 -7.205 -11.307 1.00 96.75 99 VAL A N 1
ATOM 782 C CA . VAL A 1 99 ? 8.979 -6.611 -12.629 1.00 96.75 99 VAL A CA 1
ATOM 783 C C . VAL A 1 99 ? 8.149 -7.322 -13.695 1.00 96.75 99 VAL A C 1
ATOM 785 O O . VAL A 1 99 ? 7.360 -6.672 -14.377 1.00 96.75 99 VAL A O 1
ATOM 788 N N . 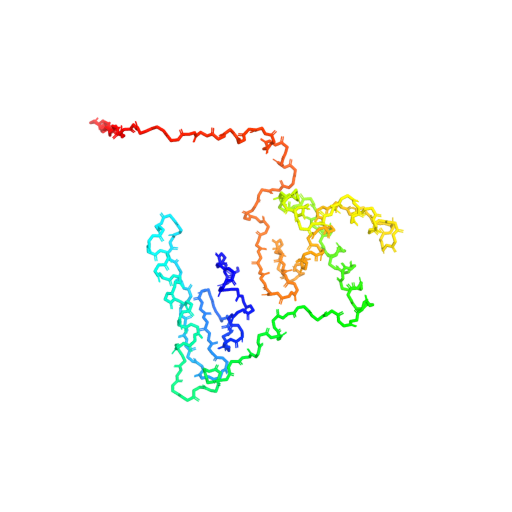LYS A 1 100 ? 8.240 -8.656 -13.784 1.00 95.50 100 LYS A N 1
ATOM 789 C CA . LYS A 1 100 ? 7.475 -9.449 -14.762 1.00 95.50 100 LYS A CA 1
ATOM 790 C C . LYS A 1 100 ? 5.965 -9.234 -14.635 1.00 95.50 100 LYS A C 1
ATOM 792 O O . LYS A 1 100 ? 5.288 -9.055 -15.643 1.00 95.50 100 LYS A O 1
ATOM 797 N N . ALA A 1 101 ? 5.436 -9.218 -13.412 1.00 95.94 101 ALA A N 1
ATOM 798 C CA . ALA A 1 101 ? 4.012 -9.001 -13.172 1.00 95.94 101 ALA A CA 1
ATOM 799 C C . ALA A 1 101 ? 3.555 -7.600 -13.613 1.00 95.94 101 ALA A C 1
ATOM 801 O O . ALA A 1 101 ? 2.496 -7.458 -14.220 1.00 95.94 101 ALA A O 1
ATOM 802 N N . LEU A 1 102 ? 4.352 -6.565 -13.336 1.00 96.00 102 LEU A N 1
ATOM 803 C CA . LEU A 1 102 ? 4.053 -5.185 -13.725 1.00 96.00 102 LEU A CA 1
ATOM 804 C C . LEU A 1 102 ? 4.169 -4.951 -15.234 1.00 96.00 102 LEU A C 1
ATOM 806 O O . LEU A 1 102 ? 3.390 -4.168 -15.778 1.00 96.00 102 LEU A O 1
ATOM 810 N N . MET A 1 103 ? 5.084 -5.644 -15.918 1.00 94.25 103 MET A N 1
ATOM 811 C CA . MET A 1 103 ? 5.230 -5.547 -17.375 1.00 94.25 103 MET A CA 1
ATOM 812 C C . MET A 1 103 ? 3.934 -5.883 -18.125 1.00 94.25 103 MET A C 1
ATOM 814 O O . MET A 1 103 ? 3.652 -5.266 -19.147 1.00 94.25 103 MET A O 1
ATOM 818 N N . VAL A 1 104 ? 3.104 -6.787 -17.589 1.00 93.19 104 VAL A N 1
ATOM 819 C CA . VAL A 1 104 ? 1.795 -7.160 -18.168 1.00 93.19 104 VAL A CA 1
ATOM 820 C C . VAL A 1 104 ? 0.866 -5.951 -18.347 1.00 93.19 104 VAL A C 1
ATOM 822 O O . VAL A 1 104 ? -0.010 -5.960 -19.209 1.00 93.19 104 VAL A O 1
ATOM 825 N N . VAL A 1 105 ? 1.040 -4.907 -17.534 1.00 93.38 105 VAL A N 1
ATOM 826 C CA . VAL A 1 105 ? 0.209 -3.696 -17.547 1.00 93.38 105 VAL A CA 1
ATOM 827 C C . VAL A 1 105 ? 1.019 -2.421 -17.778 1.00 93.38 105 VAL A C 1
ATOM 829 O O . VAL A 1 105 ? 0.523 -1.338 -17.473 1.00 93.38 105 VAL A O 1
ATOM 832 N N . GLN A 1 106 ? 2.236 -2.531 -18.325 1.00 92.94 106 GLN A N 1
ATOM 833 C CA . GLN A 1 106 ? 3.179 -1.417 -18.477 1.00 92.94 106 GLN A CA 1
ATOM 834 C C . GLN A 1 106 ? 2.558 -0.180 -19.143 1.00 92.94 106 GLN A C 1
ATOM 836 O O . GLN A 1 106 ? 2.735 0.929 -18.643 1.00 92.94 106 GLN A O 1
ATOM 841 N N . ASP A 1 107 ? 1.764 -0.364 -20.199 1.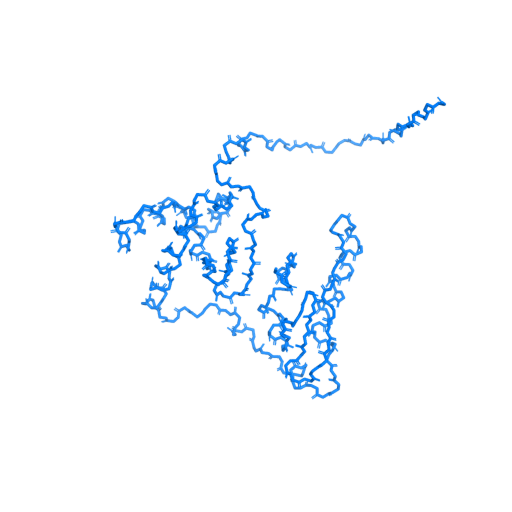00 91.06 107 ASP A N 1
ATOM 842 C CA . ASP A 1 107 ? 1.142 0.738 -20.954 1.00 91.06 107 ASP A CA 1
ATOM 843 C C . ASP A 1 107 ? 0.043 1.477 -20.180 1.00 91.06 107 ASP A C 1
ATOM 845 O O . ASP A 1 107 ? -0.334 2.599 -20.516 1.00 91.06 107 ASP A O 1
ATOM 849 N N . LYS A 1 108 ? -0.494 0.845 -19.133 1.00 91.31 108 LYS A N 1
ATOM 850 C CA . LYS A 1 108 ? -1.548 1.409 -18.288 1.00 91.31 108 LYS A CA 1
ATOM 851 C C . LYS A 1 108 ? -1.002 2.039 -17.019 1.00 91.31 108 LYS A C 1
ATOM 853 O O . LYS A 1 108 ? -1.776 2.659 -16.296 1.00 91.31 108 LYS A O 1
ATOM 858 N N . LEU A 1 109 ? 0.277 1.837 -16.701 1.00 92.44 109 LEU A N 1
ATOM 859 C CA . LEU A 1 109 ? 0.819 2.252 -15.415 1.00 92.44 109 LEU A CA 1
ATOM 860 C C . LEU A 1 109 ? 0.642 3.763 -15.190 1.00 92.44 109 LEU A C 1
ATOM 862 O O . LEU A 1 109 ? 0.701 4.555 -16.139 1.00 92.44 109 LEU A O 1
ATOM 866 N N . PRO A 1 110 ? 0.374 4.159 -13.931 1.00 88.88 110 PRO A N 1
ATOM 867 C CA . PRO A 1 110 ? 0.136 5.553 -13.583 1.00 88.88 110 PRO A CA 1
ATOM 868 C C . PRO A 1 110 ? 1.386 6.374 -13.870 1.00 88.88 110 PRO A C 1
ATOM 870 O O . PRO A 1 110 ? 2.471 5.895 -13.580 1.00 88.88 110 PRO A O 1
ATOM 873 N N . CYS A 1 111 ? 1.290 7.615 -14.343 1.00 86.00 111 CYS A N 1
ATOM 874 C CA . CYS A 1 111 ? 2.471 8.470 -14.391 1.00 86.00 111 CYS A CA 1
ATOM 875 C C . CYS A 1 111 ? 2.974 8.778 -12.973 1.00 86.00 111 CYS A C 1
ATOM 877 O O . CYS A 1 111 ? 2.202 9.160 -12.090 1.00 86.00 111 CYS A O 1
ATOM 879 N N . ILE A 1 112 ? 4.277 8.606 -12.751 1.00 83.00 112 ILE A N 1
ATOM 880 C CA . ILE A 1 112 ? 4.926 8.824 -11.457 1.00 83.00 112 ILE A CA 1
ATOM 881 C C . ILE A 1 112 ? 6.051 9.826 -11.666 1.00 83.00 112 ILE A C 1
ATOM 883 O O . ILE A 1 112 ? 6.878 9.658 -12.557 1.00 83.00 112 ILE A O 1
ATOM 887 N N . ALA A 1 113 ? 6.107 10.842 -10.809 1.00 83.12 113 ALA A N 1
ATOM 888 C CA . ALA A 1 113 ? 7.237 11.758 -10.746 1.00 83.12 113 ALA A CA 1
ATOM 889 C C . ALA A 1 113 ? 8.445 11.051 -10.102 1.00 83.12 113 ALA A C 1
ATOM 891 O O . ALA A 1 113 ? 8.632 11.120 -8.885 1.00 83.12 113 ALA A O 1
ATOM 892 N N . LEU A 1 114 ? 9.234 10.345 -10.920 1.00 81.00 114 LEU A N 1
ATOM 893 C CA . LEU A 1 114 ? 10.401 9.568 -10.476 1.00 81.00 114 LEU A CA 1
ATOM 894 C C . LEU A 1 114 ? 11.527 10.454 -9.926 1.00 81.00 114 LEU A C 1
ATOM 896 O O . LEU A 1 114 ? 12.237 10.033 -9.020 1.00 81.00 114 LEU A O 1
ATOM 900 N N . SER A 1 115 ? 11.609 11.715 -10.362 1.00 79.25 115 SER A N 1
ATOM 901 C CA . SER A 1 115 ? 12.597 12.692 -9.880 1.00 79.25 115 SER A CA 1
ATOM 902 C C . SER A 1 115 ? 12.587 12.882 -8.360 1.00 79.25 115 SER A C 1
ATOM 904 O O . SER A 1 115 ? 13.624 13.141 -7.758 1.00 79.25 115 SER A O 1
ATOM 906 N N . LYS A 1 116 ? 11.440 12.678 -7.695 1.00 82.06 116 LYS A N 1
ATOM 907 C CA . LYS A 1 116 ? 11.348 12.731 -6.225 1.00 82.06 116 LYS A CA 1
ATOM 908 C C . LYS A 1 116 ? 12.128 11.620 -5.519 1.00 82.06 116 LYS A C 1
ATOM 910 O O . LYS A 1 116 ? 12.318 11.708 -4.314 1.00 82.06 116 LYS A O 1
ATOM 915 N N . LEU A 1 117 ? 12.536 10.575 -6.234 1.00 85.88 117 LEU A N 1
ATOM 916 C CA . LEU A 1 117 ? 13.337 9.480 -5.693 1.00 85.88 117 LEU A CA 1
ATOM 917 C C . LEU A 1 117 ? 14.840 9.760 -5.788 1.00 85.88 117 LEU A C 1
ATOM 919 O O . LEU A 1 117 ? 15.607 9.192 -5.014 1.00 85.88 117 LEU A O 1
ATOM 923 N N . GLN A 1 118 ? 15.257 10.695 -6.644 1.00 87.00 118 GLN A N 1
ATOM 924 C CA . GLN A 1 118 ? 16.658 11.112 -6.745 1.00 87.00 118 GLN A CA 1
ATOM 925 C C . GLN A 1 118 ? 17.152 11.731 -5.433 1.00 87.00 118 GLN A C 1
ATOM 927 O O . GLN A 1 118 ? 18.280 11.479 -5.019 1.00 87.00 118 GLN A O 1
ATOM 932 N N . SER A 1 119 ? 16.288 12.456 -4.713 1.00 86.88 119 SER A N 1
ATOM 933 C CA . SER A 1 119 ? 16.605 12.977 -3.374 1.00 86.88 119 SER A CA 1
ATOM 934 C C . SER A 1 119 ? 16.816 11.878 -2.324 1.00 86.88 119 SER A C 1
ATOM 936 O O . SER A 1 119 ? 17.419 12.136 -1.286 1.00 86.88 119 SER A O 1
ATOM 938 N N . LEU A 1 120 ? 16.354 10.653 -2.598 1.00 86.56 120 LEU A N 1
ATOM 939 C CA . LEU A 1 120 ? 16.588 9.457 -1.787 1.00 86.56 120 LEU A CA 1
ATOM 940 C C . LEU A 1 120 ? 17.777 8.625 -2.302 1.00 86.56 120 LEU A C 1
ATOM 942 O O . LEU A 1 120 ? 17.993 7.513 -1.826 1.00 86.56 120 LEU A O 1
ATOM 946 N N . GLY A 1 121 ? 18.535 9.137 -3.278 1.00 90.31 121 GLY A N 1
ATOM 947 C CA . GLY A 1 121 ? 19.675 8.447 -3.884 1.00 90.31 121 GLY A CA 1
ATOM 948 C C . GLY A 1 121 ? 19.292 7.345 -4.877 1.00 90.31 121 GLY A C 1
ATOM 949 O O . GLY A 1 121 ? 20.133 6.510 -5.203 1.00 90.31 121 GLY A O 1
ATOM 950 N N . TYR A 1 122 ? 18.041 7.312 -5.345 1.00 92.00 122 TYR A N 1
ATOM 951 C CA . TYR A 1 122 ? 17.587 6.353 -6.349 1.00 92.00 122 TYR A CA 1
ATOM 952 C C . TYR A 1 122 ? 17.611 6.977 -7.747 1.00 92.00 122 TYR A C 1
ATOM 954 O O . TYR A 1 122 ? 16.950 7.986 -7.986 1.00 92.00 122 TYR A O 1
ATOM 962 N N . ASP A 1 123 ? 18.338 6.342 -8.665 1.00 92.44 123 ASP A N 1
ATOM 963 C CA . ASP A 1 123 ? 18.394 6.712 -10.080 1.00 92.44 123 ASP A CA 1
ATOM 964 C C . ASP A 1 123 ? 17.652 5.660 -10.916 1.00 92.44 123 ASP A C 1
ATOM 966 O O . ASP A 1 123 ? 18.055 4.494 -11.008 1.00 92.44 123 ASP A O 1
ATOM 970 N N . GLU A 1 124 ? 16.539 6.068 -11.521 1.00 91.06 124 GLU A N 1
ATOM 971 C CA . GLU A 1 124 ? 15.669 5.191 -12.297 1.00 91.06 124 GLU A CA 1
ATOM 972 C C . GLU A 1 124 ? 16.329 4.670 -13.583 1.00 91.06 124 GLU A C 1
ATOM 974 O O . GLU A 1 124 ? 16.019 3.564 -14.037 1.00 91.06 124 GLU A O 1
ATOM 979 N N . GLY A 1 125 ? 17.260 5.437 -14.160 1.00 91.38 125 GLY A N 1
ATOM 980 C CA . GLY A 1 125 ? 17.993 5.069 -15.366 1.00 91.38 125 GLY A CA 1
ATOM 981 C C . GLY A 1 125 ? 19.022 3.981 -15.078 1.00 91.38 125 GLY A C 1
ATOM 982 O O . GLY A 1 125 ? 19.076 2.973 -15.786 1.00 91.38 125 GLY A O 1
ATOM 983 N N . GLN A 1 126 ? 19.789 4.137 -13.999 1.00 93.38 126 GLN A N 1
ATOM 984 C CA . GLN A 1 126 ? 20.735 3.134 -13.515 1.00 93.38 126 GLN A CA 1
ATOM 985 C C . GLN A 1 126 ? 20.015 1.862 -13.078 1.00 93.38 126 GLN A C 1
ATOM 987 O O . GLN A 1 126 ? 20.430 0.769 -13.467 1.00 93.38 126 GLN A O 1
ATOM 992 N N . ALA A 1 127 ? 18.913 1.984 -12.334 1.00 92.75 127 ALA A N 1
ATOM 993 C CA . ALA A 1 127 ? 18.116 0.834 -11.922 1.00 92.75 127 ALA A CA 1
ATOM 994 C C . ALA A 1 127 ? 17.543 0.082 -13.134 1.00 92.75 127 ALA A C 1
ATOM 996 O O . ALA A 1 127 ? 17.644 -1.146 -13.210 1.00 92.75 127 ALA A O 1
ATOM 997 N N . GLY A 1 128 ? 16.996 0.810 -14.114 1.00 93.69 128 GLY A N 1
ATOM 998 C CA . GLY A 1 128 ? 16.503 0.240 -15.367 1.00 93.69 128 GLY A CA 1
ATOM 999 C C . GLY A 1 128 ? 17.599 -0.475 -16.161 1.00 93.69 128 GLY A C 1
ATOM 1000 O O . GLY A 1 128 ? 17.427 -1.628 -16.561 1.00 93.69 128 GLY A O 1
ATOM 1001 N N . ALA A 1 129 ? 18.755 0.170 -16.333 1.00 93.75 129 ALA A N 1
ATOM 1002 C CA . ALA A 1 129 ? 19.900 -0.403 -17.035 1.00 93.75 129 ALA A CA 1
ATOM 1003 C C . ALA A 1 129 ? 20.458 -1.647 -16.328 1.00 93.75 129 ALA A C 1
ATOM 1005 O O . ALA A 1 129 ? 20.796 -2.628 -16.993 1.00 93.75 129 ALA A O 1
ATOM 1006 N N . TYR A 1 130 ? 20.527 -1.632 -14.993 1.00 93.38 130 TYR A N 1
ATOM 1007 C CA . TYR A 1 130 ? 20.952 -2.783 -14.199 1.00 93.38 130 TYR A CA 1
ATOM 1008 C C . TYR A 1 130 ? 19.994 -3.962 -14.384 1.00 93.38 130 TYR A C 1
ATOM 1010 O O . TYR A 1 130 ? 20.438 -5.071 -14.684 1.00 93.38 130 TYR A O 1
ATOM 1018 N N . CYS A 1 131 ? 18.684 -3.712 -14.279 1.00 94.62 131 CYS A N 1
ATOM 1019 C CA . CYS A 1 131 ? 17.656 -4.730 -14.479 1.00 94.62 131 CYS A CA 1
ATOM 1020 C C . CYS A 1 131 ? 17.776 -5.373 -15.869 1.00 94.62 131 CYS A C 1
ATOM 1022 O O . CYS A 1 131 ? 17.907 -6.593 -15.970 1.00 94.62 131 CYS A O 1
ATOM 1024 N N . LYS A 1 132 ? 17.845 -4.552 -16.927 1.00 94.25 132 LYS A N 1
ATOM 1025 C CA . LYS A 1 132 ? 17.991 -5.021 -18.312 1.00 94.25 132 LYS A CA 1
ATOM 1026 C C . LYS A 1 132 ? 19.296 -5.782 -18.538 1.00 94.25 132 LYS A C 1
ATOM 1028 O O . LYS A 1 132 ? 19.315 -6.757 -19.268 1.00 94.25 132 LYS A O 1
ATOM 1033 N N . ARG A 1 133 ? 20.410 -5.371 -17.931 1.00 94.31 133 ARG A N 1
ATOM 1034 C CA . ARG A 1 133 ? 21.703 -6.029 -18.175 1.00 94.31 133 ARG A CA 1
ATOM 1035 C C . ARG A 1 133 ? 21.871 -7.336 -17.402 1.00 94.31 133 ARG A C 1
ATOM 1037 O O . ARG A 1 133 ? 22.482 -8.261 -17.925 1.00 94.31 133 ARG A O 1
ATOM 1044 N N . HIS A 1 134 ? 21.397 -7.391 -16.160 1.00 92.88 134 HIS A N 1
ATOM 1045 C CA . HIS A 1 134 ? 21.796 -8.443 -15.221 1.00 92.88 134 HIS A CA 1
ATOM 1046 C C . HIS A 1 134 ? 20.663 -9.363 -14.778 1.00 92.88 134 HIS A C 1
ATOM 1048 O O . HIS A 1 134 ? 20.941 -10.487 -14.375 1.00 92.88 134 HIS A O 1
ATOM 1054 N N . LEU A 1 135 ? 19.411 -8.904 -14.826 1.00 92.00 135 LEU A N 1
ATOM 1055 C CA . LEU A 1 135 ? 18.286 -9.636 -14.238 1.00 92.00 135 LEU A CA 1
ATOM 1056 C C . LEU A 1 135 ? 17.313 -10.138 -15.301 1.00 92.00 135 LEU A C 1
ATOM 1058 O O . LEU A 1 135 ? 16.845 -11.271 -15.232 1.00 92.00 135 LEU A O 1
ATOM 1062 N N . LEU A 1 136 ? 17.004 -9.288 -16.279 1.00 93.44 136 LEU A N 1
ATOM 1063 C CA . LEU A 1 136 ? 15.964 -9.518 -17.275 1.00 93.44 136 LEU A CA 1
ATOM 1064 C C . LEU A 1 136 ? 16.397 -9.021 -18.670 1.00 93.44 136 LEU A C 1
ATOM 1066 O O . LEU A 1 136 ? 15.795 -8.085 -19.194 1.00 93.44 136 LEU A O 1
ATOM 1070 N N . PRO A 1 137 ? 17.424 -9.635 -19.291 1.00 91.94 137 PRO A N 1
ATOM 1071 C CA . PRO A 1 137 ? 17.949 -9.205 -20.593 1.00 91.94 137 PRO A CA 1
ATOM 1072 C C . PRO A 1 137 ? 16.979 -9.382 -21.757 1.00 91.94 137 PRO A C 1
ATOM 1074 O O . PRO A 1 137 ? 16.988 -8.574 -22.684 1.00 91.94 137 PRO A O 1
ATOM 1077 N N . ASP A 1 138 ? 16.105 -10.382 -21.681 1.00 92.56 138 ASP A N 1
ATOM 1078 C CA . ASP A 1 138 ? 15.142 -10.695 -22.743 1.00 92.56 138 ASP A CA 1
ATOM 1079 C C . ASP A 1 138 ? 13.853 -9.861 -22.660 1.00 92.56 138 ASP A C 1
ATOM 1081 O O . ASP A 1 138 ? 12.928 -10.052 -23.447 1.00 92.56 138 ASP A O 1
ATOM 1085 N N . TYR A 1 139 ? 13.760 -8.953 -21.686 1.00 88.81 139 TYR A N 1
ATOM 1086 C CA . TYR A 1 139 ? 12.541 -8.220 -21.366 1.00 88.81 139 TYR A CA 1
ATOM 1087 C C . TYR A 1 139 ? 12.736 -6.719 -21.570 1.00 88.81 139 TYR A C 1
ATOM 1089 O O . TYR A 1 139 ? 13.735 -6.136 -21.149 1.00 88.81 139 TYR A O 1
ATOM 1097 N N . ASP A 1 140 ? 11.733 -6.072 -22.162 1.00 90.06 140 ASP A N 1
ATOM 1098 C CA . ASP A 1 140 ? 11.730 -4.624 -22.362 1.00 90.06 140 ASP A CA 1
ATOM 1099 C C . ASP A 1 140 ? 10.891 -3.914 -21.289 1.00 90.06 140 ASP A C 1
ATOM 1101 O O . ASP A 1 140 ? 9.749 -3.504 -21.503 1.00 90.06 140 ASP A O 1
ATOM 1105 N N . SER A 1 141 ? 11.448 -3.838 -20.078 1.00 91.94 141 SER A N 1
ATOM 1106 C CA . SER A 1 141 ? 10.835 -3.123 -18.956 1.00 91.94 141 SER A CA 1
ATOM 1107 C C . SER A 1 141 ? 11.171 -1.631 -18.992 1.00 91.94 141 SER A C 1
ATOM 1109 O O . SER A 1 141 ? 12.341 -1.262 -19.116 1.00 91.94 141 SER A O 1
ATOM 1111 N N . THR A 1 142 ? 10.183 -0.765 -18.768 1.00 92.00 142 THR A N 1
ATOM 1112 C CA . THR A 1 142 ? 10.423 0.673 -18.565 1.00 92.00 142 THR A CA 1
ATOM 1113 C C . THR A 1 142 ? 11.054 0.957 -17.200 1.00 92.00 142 THR A C 1
ATOM 1115 O O . THR A 1 142 ? 10.884 0.205 -16.236 1.00 92.00 142 THR A O 1
ATOM 1118 N N . ALA A 1 143 ? 11.721 2.110 -17.078 1.00 89.56 143 ALA A N 1
ATOM 1119 C CA . ALA A 1 143 ? 12.242 2.603 -15.800 1.00 89.56 143 ALA A CA 1
ATOM 1120 C C . ALA A 1 143 ? 11.148 2.705 -14.721 1.00 89.56 143 ALA A C 1
ATOM 1122 O O . ALA A 1 143 ? 11.403 2.458 -13.543 1.00 89.56 143 ALA A O 1
ATOM 1123 N N . GLN A 1 144 ? 9.902 2.988 -15.116 1.00 91.06 144 GLN A N 1
ATOM 1124 C CA . GLN A 1 144 ? 8.777 3.027 -14.192 1.00 91.06 144 GLN A CA 1
ATOM 1125 C C . GLN A 1 144 ? 8.407 1.644 -13.643 1.00 91.06 144 GLN A C 1
ATOM 1127 O O . GLN A 1 144 ? 8.173 1.525 -12.440 1.00 91.06 144 GLN A O 1
ATOM 1132 N N . VAL A 1 145 ? 8.359 0.607 -14.488 1.00 94.88 145 VAL A N 1
ATOM 1133 C CA . VAL A 1 145 ? 8.115 -0.774 -14.039 1.00 94.88 145 VAL A CA 1
ATOM 1134 C C . VAL A 1 145 ? 9.160 -1.178 -13.004 1.00 94.88 145 VAL A C 1
ATOM 1136 O O . VAL A 1 145 ? 8.815 -1.667 -11.928 1.00 94.88 145 VAL A O 1
ATOM 1139 N N . VAL A 1 146 ? 10.431 -0.922 -13.318 1.00 95.25 146 VAL A N 1
ATOM 1140 C CA . VAL A 1 146 ? 11.562 -1.229 -12.437 1.00 95.25 146 VAL A CA 1
ATOM 1141 C C . VAL A 1 146 ? 11.451 -0.464 -11.121 1.00 95.25 146 VAL A C 1
ATOM 1143 O O . VAL A 1 146 ? 11.578 -1.061 -10.052 1.00 95.25 146 VAL A O 1
ATOM 1146 N N . THR A 1 147 ? 11.126 0.827 -11.179 1.00 93.56 147 THR A N 1
ATOM 1147 C CA . THR A 1 147 ? 10.955 1.656 -9.983 1.00 93.56 147 THR A CA 1
ATOM 1148 C C . THR A 1 147 ? 9.794 1.199 -9.104 1.00 93.56 147 THR A C 1
ATOM 1150 O O . THR A 1 147 ? 9.936 1.104 -7.886 1.00 93.56 147 THR A O 1
ATOM 1153 N N . LEU A 1 148 ? 8.642 0.871 -9.693 1.00 94.25 148 LEU A N 1
ATOM 1154 C CA . LEU A 1 148 ? 7.493 0.356 -8.947 1.00 94.25 148 LEU A CA 1
ATOM 1155 C C . LEU A 1 148 ? 7.813 -0.986 -8.282 1.00 94.25 148 LEU A C 1
ATOM 1157 O O . LEU A 1 148 ? 7.519 -1.158 -7.097 1.00 94.25 148 LEU A O 1
ATOM 1161 N N . ALA A 1 149 ? 8.460 -1.903 -9.008 1.00 94.94 149 ALA A N 1
ATOM 1162 C CA . ALA A 1 149 ? 8.915 -3.177 -8.459 1.00 94.94 149 ALA A CA 1
ATOM 1163 C C . ALA A 1 149 ? 9.915 -2.973 -7.312 1.00 94.94 149 ALA A C 1
ATOM 1165 O O . ALA A 1 149 ? 9.822 -3.649 -6.283 1.00 94.94 149 ALA A O 1
ATOM 1166 N N . PHE A 1 150 ? 10.845 -2.027 -7.457 1.00 91.19 150 PHE A N 1
ATOM 1167 C CA . PHE A 1 150 ? 11.804 -1.665 -6.416 1.00 91.19 150 PHE A CA 1
ATOM 1168 C C . PHE A 1 150 ? 11.101 -1.122 -5.163 1.00 91.19 150 PHE A C 1
ATOM 1170 O O . PHE A 1 150 ? 11.378 -1.576 -4.058 1.00 91.19 150 PHE A O 1
ATOM 1177 N N . ALA A 1 151 ? 10.093 -0.263 -5.337 1.00 90.50 151 ALA A N 1
ATOM 1178 C CA . ALA A 1 151 ? 9.246 0.256 -4.260 1.00 90.50 151 ALA A CA 1
ATOM 1179 C C . ALA A 1 151 ? 8.233 -0.770 -3.694 1.00 90.50 151 ALA A C 1
ATOM 1181 O O . ALA A 1 151 ? 7.340 -0.412 -2.922 1.00 90.50 151 ALA A O 1
ATOM 1182 N N . GLY A 1 152 ? 8.346 -2.048 -4.073 1.00 92.44 152 GLY A N 1
ATOM 1183 C CA . GLY A 1 152 ? 7.544 -3.150 -3.537 1.00 92.44 152 GLY A CA 1
ATOM 1184 C C . GLY A 1 152 ? 6.156 -3.304 -4.160 1.00 92.44 152 GLY A C 1
ATOM 1185 O O . GLY A 1 152 ? 5.347 -4.075 -3.645 1.00 92.44 152 GLY A O 1
ATOM 1186 N N . TRP A 1 153 ? 5.842 -2.596 -5.246 1.00 95.31 153 TRP A N 1
ATOM 1187 C CA . TRP A 1 153 ? 4.577 -2.760 -5.963 1.00 95.31 153 TRP A CA 1
ATOM 1188 C C . TRP A 1 153 ? 4.628 -3.938 -6.934 1.00 95.31 153 TRP A C 1
ATOM 1190 O O . TRP A 1 153 ? 5.655 -4.229 -7.537 1.00 95.31 153 TRP A O 1
ATOM 1200 N N . THR A 1 154 ? 3.492 -4.609 -7.098 1.00 96.56 154 THR A N 1
ATOM 1201 C CA . THR A 1 154 ? 3.273 -5.688 -8.063 1.00 96.56 154 THR A CA 1
ATOM 1202 C C . THR A 1 154 ? 1.867 -5.607 -8.649 1.00 96.56 154 THR A C 1
ATOM 1204 O O . THR A 1 154 ? 0.994 -4.935 -8.090 1.00 96.56 154 THR A O 1
ATOM 1207 N N . TYR A 1 155 ? 1.624 -6.300 -9.759 1.00 96.56 155 TYR A N 1
ATOM 1208 C CA . TYR A 1 155 ? 0.290 -6.423 -10.342 1.00 96.56 155 TYR A CA 1
ATOM 1209 C C . TYR A 1 155 ? -0.520 -7.531 -9.650 1.00 96.56 155 TYR A C 1
ATOM 1211 O O . TYR A 1 155 ? -0.041 -8.648 -9.457 1.00 96.56 155 TYR A O 1
ATOM 1219 N N . CYS A 1 156 ? -1.761 -7.231 -9.260 1.00 93.38 156 CYS A N 1
ATOM 1220 C CA . CYS A 1 156 ? -2.6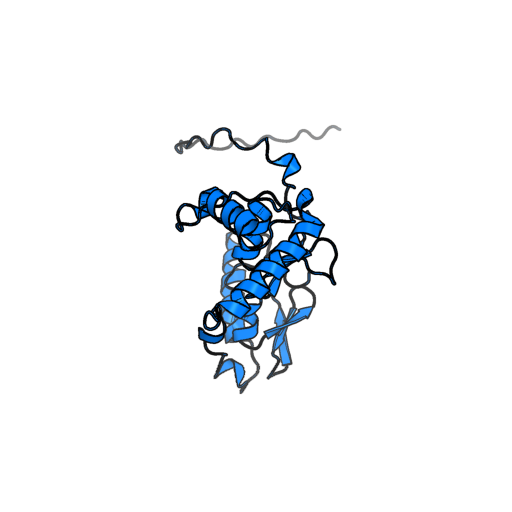37 -8.187 -8.593 1.00 93.38 156 CYS A CA 1
ATOM 1221 C C . CYS A 1 156 ? -3.306 -9.113 -9.619 1.00 93.38 156 CYS A C 1
ATOM 1223 O O . CYS A 1 156 ? -4.253 -8.724 -10.296 1.00 93.38 156 CYS A O 1
ATOM 1225 N N . LEU A 1 157 ? -2.866 -10.371 -9.700 1.00 84.94 157 LEU A N 1
ATOM 1226 C CA . LEU A 1 157 ? -3.398 -11.328 -10.682 1.00 84.94 157 LEU A CA 1
ATOM 1227 C C . LEU A 1 157 ? -4.887 -11.660 -10.482 1.00 84.94 157 LEU A C 1
ATOM 1229 O O . LEU A 1 157 ? -5.577 -11.988 -11.442 1.00 84.94 157 LEU A O 1
ATOM 1233 N N . SER A 1 158 ? -5.399 -11.553 -9.253 1.00 89.00 158 SER A N 1
ATOM 1234 C CA . SER A 1 158 ? -6.806 -11.830 -8.938 1.00 89.00 158 SER A CA 1
ATOM 1235 C C . SER A 1 158 ? -7.733 -10.629 -9.135 1.00 89.00 158 SER A C 1
ATOM 1237 O O . SER A 1 158 ? -8.952 -10.797 -9.166 1.00 89.00 158 SER A O 1
ATOM 1239 N N . LYS A 1 159 ? -7.189 -9.411 -9.261 1.00 91.25 159 LYS A N 1
ATOM 1240 C CA . LYS A 1 159 ? -7.967 -8.174 -9.403 1.00 91.25 159 LYS A CA 1
ATOM 1241 C C . LYS A 1 159 ? -7.447 -7.371 -10.587 1.00 91.25 159 LYS A C 1
ATOM 1243 O O . LYS A 1 159 ? -6.387 -6.755 -10.520 1.00 91.25 159 LYS A O 1
ATOM 1248 N N . LYS A 1 160 ? -8.239 -7.343 -11.657 1.00 92.44 160 LYS A N 1
ATOM 1249 C CA . LYS A 1 160 ? -7.911 -6.622 -12.889 1.00 92.44 160 LYS A CA 1
ATOM 1250 C C . LYS A 1 160 ? -7.570 -5.153 -12.610 1.00 92.44 160 LYS A C 1
ATOM 1252 O O . LYS A 1 160 ? -8.297 -4.482 -11.881 1.00 92.44 160 LYS A O 1
ATOM 1257 N N . ASP A 1 161 ? -6.495 -4.672 -13.235 1.00 93.31 161 ASP A N 1
ATOM 1258 C CA . ASP A 1 161 ? -6.037 -3.276 -13.185 1.00 93.31 161 ASP A CA 1
ATOM 1259 C C . ASP A 1 161 ? -5.792 -2.755 -11.743 1.00 93.31 161 ASP A C 1
ATOM 1261 O O . ASP A 1 161 ? -5.938 -1.563 -11.463 1.00 93.31 161 ASP A O 1
ATOM 1265 N N . VAL A 1 162 ? -5.412 -3.643 -10.811 1.00 95.19 162 VAL A N 1
ATOM 1266 C CA . VAL A 1 162 ? -5.045 -3.299 -9.426 1.00 95.19 162 VAL A CA 1
ATOM 1267 C C . VAL A 1 162 ? -3.563 -3.567 -9.182 1.00 95.19 162 VAL A C 1
ATOM 1269 O O . VAL A 1 162 ? -3.066 -4.663 -9.438 1.00 95.19 162 VAL A O 1
ATOM 1272 N N . LEU A 1 163 ? -2.869 -2.582 -8.614 1.00 95.31 163 LEU A N 1
ATOM 1273 C CA . LEU A 1 163 ? -1.528 -2.755 -8.060 1.00 95.31 163 LEU A CA 1
ATOM 1274 C C . LEU A 1 163 ? -1.619 -3.046 -6.564 1.00 95.31 163 LEU A C 1
ATOM 1276 O O . LEU A 1 163 ? -2.475 -2.495 -5.868 1.00 95.31 163 LEU A O 1
ATOM 1280 N N . GLN A 1 164 ? -0.718 -3.885 -6.067 1.00 94.69 164 GLN A N 1
ATOM 1281 C CA . GLN A 1 164 ? -0.599 -4.233 -4.657 1.00 94.69 164 GLN A CA 1
ATOM 1282 C C . GLN A 1 164 ? 0.844 -4.056 -4.189 1.00 94.69 164 GLN A C 1
ATOM 1284 O O . GLN A 1 164 ? 1.772 -4.480 -4.869 1.00 94.69 164 GLN A O 1
ATOM 1289 N N . CYS A 1 165 ? 1.043 -3.472 -3.013 1.00 92.81 165 CYS A N 1
ATOM 1290 C CA . CYS A 1 165 ? 2.335 -3.494 -2.340 1.00 92.81 165 CYS A CA 1
ATOM 1291 C C . CYS A 1 165 ? 2.534 -4.851 -1.648 1.00 92.81 165 CYS A C 1
ATOM 1293 O O . CYS A 1 165 ? 1.677 -5.269 -0.869 1.00 92.81 165 CYS A O 1
ATOM 1295 N N . CYS A 1 166 ? 3.655 -5.533 -1.892 1.00 88.69 166 CYS A N 1
ATOM 1296 C CA . CYS A 1 166 ? 3.979 -6.810 -1.245 1.00 88.69 166 CYS A CA 1
ATOM 1297 C C . CYS A 1 166 ? 4.288 -6.671 0.252 1.00 88.69 166 CYS A C 1
ATOM 1299 O O . CYS A 1 166 ? 4.234 -7.662 0.969 1.00 88.69 166 CYS A O 1
ATOM 1301 N N . MET A 1 167 ? 4.575 -5.452 0.718 1.00 85.75 167 MET A N 1
ATOM 1302 C CA . MET A 1 167 ? 4.930 -5.182 2.110 1.00 85.75 167 MET A CA 1
ATOM 1303 C C . MET A 1 167 ? 3.725 -4.741 2.929 1.00 85.75 167 MET A C 1
ATOM 1305 O O . MET A 1 167 ? 3.309 -5.417 3.862 1.00 85.75 167 MET A O 1
ATOM 1309 N N . CYS A 1 168 ? 3.126 -3.605 2.568 1.00 87.38 168 CYS A N 1
ATOM 1310 C CA . CYS A 1 168 ? 2.038 -3.035 3.358 1.00 87.38 168 CYS A CA 1
ATOM 1311 C C . CYS A 1 168 ? 0.644 -3.493 2.917 1.00 87.38 168 CYS A C 1
ATOM 1313 O O . CYS A 1 168 ? -0.351 -2.983 3.433 1.00 87.38 168 CYS A O 1
ATOM 1315 N N . LEU A 1 169 ? 0.568 -4.396 1.928 1.00 89.00 169 LEU A N 1
ATOM 1316 C CA . LEU A 1 169 ? -0.662 -4.932 1.328 1.00 89.00 169 LEU A CA 1
ATOM 1317 C C . LEU A 1 169 ? -1.610 -3.863 0.770 1.00 89.00 169 LEU A C 1
ATOM 1319 O O . LEU A 1 169 ? -2.762 -4.143 0.432 1.00 89.00 169 LEU A O 1
ATOM 1323 N N . ARG A 1 170 ? -1.127 -2.623 0.636 1.00 91.25 170 ARG A N 1
ATOM 1324 C CA . ARG A 1 170 ? -1.893 -1.524 0.063 1.00 91.25 170 ARG A CA 1
ATOM 1325 C C . ARG A 1 170 ? -2.246 -1.860 -1.373 1.00 91.25 170 ARG A C 1
ATOM 1327 O O . ARG A 1 170 ? -1.373 -2.215 -2.157 1.00 91.25 170 ARG A O 1
ATOM 1334 N N . GLN A 1 171 ? -3.517 -1.686 -1.710 1.00 92.81 171 GLN A N 1
ATOM 1335 C CA . GLN A 1 171 ? -4.024 -1.879 -3.059 1.00 92.81 171 GLN A CA 1
ATOM 1336 C C . GLN A 1 171 ? -4.484 -0.548 -3.652 1.00 92.81 171 GLN A C 1
ATOM 1338 O O . GLN A 1 171 ? -5.127 0.254 -2.968 1.00 92.81 171 GLN A O 1
ATOM 1343 N N . ILE A 1 172 ? -4.178 -0.330 -4.928 1.00 92.38 172 ILE A N 1
ATOM 1344 C CA . ILE A 1 172 ? -4.628 0.834 -5.696 1.00 92.38 172 ILE A CA 1
ATOM 1345 C C . ILE A 1 172 ? -5.151 0.384 -7.057 1.00 92.38 172 ILE A C 1
ATOM 1347 O O . ILE A 1 172 ? -4.592 -0.512 -7.679 1.00 92.38 172 ILE A O 1
ATOM 1351 N N . GLY A 1 173 ? -6.241 0.996 -7.512 1.00 93.50 173 GLY A N 1
ATOM 1352 C CA . GLY A 1 173 ? -6.735 0.799 -8.870 1.00 93.50 173 GLY A CA 1
ATOM 1353 C C . GLY A 1 173 ? -6.012 1.748 -9.810 1.00 93.50 173 GLY A C 1
ATOM 1354 O O . GLY A 1 173 ? -5.959 2.946 -9.522 1.00 93.50 173 GLY A O 1
ATOM 1355 N N . ILE A 1 174 ? -5.480 1.227 -10.913 1.00 93.06 174 ILE A N 1
ATOM 1356 C CA . ILE A 1 174 ? -4.728 2.003 -11.910 1.00 93.06 174 ILE A CA 1
ATOM 1357 C C . ILE A 1 174 ? -5.598 3.134 -12.491 1.00 93.06 174 ILE A C 1
ATOM 1359 O O . ILE A 1 174 ? -5.109 4.234 -12.719 1.00 93.06 174 ILE A O 1
ATOM 1363 N N . TRP A 1 175 ? -6.912 2.913 -12.597 1.00 91.25 175 TRP A N 1
ATOM 1364 C CA . TRP A 1 175 ? -7.907 3.888 -13.069 1.00 91.25 175 TRP A CA 1
ATOM 1365 C C . TRP A 1 175 ? -8.023 5.178 -12.239 1.00 91.25 175 TRP A C 1
ATOM 1367 O O . TRP A 1 175 ? -8.714 6.101 -12.654 1.00 91.25 175 TRP A O 1
ATOM 1377 N N . ASN A 1 176 ? -7.389 5.261 -11.064 1.00 89.81 176 ASN A N 1
ATOM 1378 C CA . ASN A 1 176 ? -7.386 6.487 -10.255 1.00 89.81 176 ASN A CA 1
ATOM 1379 C C . ASN A 1 176 ? -6.282 7.476 -10.659 1.00 89.81 176 ASN A C 1
ATOM 1381 O O . ASN A 1 176 ? -6.129 8.513 -10.015 1.00 89.81 176 ASN A O 1
ATOM 1385 N N . TYR A 1 177 ? -5.488 7.145 -11.676 1.00 90.38 177 TYR A N 1
ATOM 1386 C CA . TYR A 1 177 ? -4.305 7.894 -12.070 1.00 90.38 177 TYR A CA 1
ATOM 1387 C C . TYR A 1 177 ? -4.266 8.084 -13.585 1.00 90.38 177 TYR A C 1
ATOM 1389 O O . TYR A 1 177 ? -4.834 7.299 -14.344 1.00 90.38 177 TYR A O 1
ATOM 1397 N N . LEU A 1 178 ? -3.560 9.124 -14.022 1.00 87.94 178 LEU A N 1
ATOM 1398 C CA . LEU A 1 178 ? -3.305 9.355 -15.439 1.00 87.94 178 LEU A CA 1
ATOM 1399 C C . LEU A 1 178 ? -2.300 8.316 -15.964 1.00 87.94 178 LEU A C 1
ATOM 1401 O O . LEU A 1 178 ? -1.268 8.129 -15.316 1.00 87.94 178 LEU A O 1
ATOM 1405 N N . PRO A 1 179 ? -2.557 7.657 -17.109 1.00 82.44 179 PRO A N 1
ATOM 1406 C CA . PRO A 1 179 ? -1.605 6.722 -17.708 1.00 82.44 179 PRO A CA 1
ATOM 1407 C C . PRO A 1 179 ? -0.319 7.416 -18.175 1.00 82.44 179 PRO A C 1
ATOM 1409 O O . PRO A 1 179 ? -0.337 8.599 -18.527 1.00 82.44 179 PRO A O 1
ATOM 1412 N N . MET A 1 180 ? 0.784 6.666 -18.264 1.00 72.88 180 MET A N 1
ATOM 1413 C CA . MET A 1 180 ? 2.064 7.171 -18.789 1.00 72.88 180 MET A CA 1
ATOM 1414 C C . MET A 1 180 ? 1.963 7.822 -20.170 1.00 72.88 180 MET A C 1
ATOM 1416 O O . MET A 1 180 ? 2.615 8.839 -20.402 1.00 72.88 180 MET A O 1
ATOM 1420 N N . SER A 1 181 ? 1.130 7.288 -21.067 1.00 69.25 181 SER A N 1
ATOM 1421 C CA . SER A 1 181 ? 0.934 7.835 -22.419 1.00 69.25 181 SER A CA 1
ATOM 1422 C C . SER A 1 181 ? 0.453 9.291 -22.431 1.00 69.25 181 SER A C 1
ATOM 1424 O O . SER A 1 181 ? 0.613 9.977 -23.435 1.00 69.25 181 SER A O 1
ATOM 1426 N N . HIS A 1 182 ? -0.108 9.777 -21.320 1.00 68.56 182 HIS A N 1
ATOM 1427 C CA . HIS A 1 182 ? -0.623 11.136 -21.170 1.00 68.56 182 HIS A CA 1
ATOM 1428 C C . HIS A 1 182 ? 0.313 12.068 -20.384 1.00 68.56 182 HIS A C 1
ATOM 1430 O O . HIS A 1 182 ? -0.035 13.226 -20.158 1.00 68.56 182 HIS A O 1
ATOM 1436 N N . CYS A 1 183 ? 1.489 11.601 -19.951 1.00 63.88 183 CYS A N 1
ATOM 1437 C CA . CYS A 1 183 ? 2.357 12.376 -19.061 1.00 63.88 183 CYS A CA 1
ATOM 1438 C C . CYS A 1 183 ? 3.220 13.441 -19.761 1.00 63.88 183 CYS A C 1
ATOM 1440 O O . CYS A 1 183 ? 3.938 14.195 -19.111 1.00 63.88 183 CYS A O 1
ATOM 1442 N N . SER A 1 184 ? 3.117 13.563 -21.083 1.00 53.22 184 SER A N 1
ATOM 1443 C CA . SER A 1 184 ? 3.860 14.532 -21.893 1.00 53.22 184 SER A CA 1
ATOM 1444 C C . SER A 1 184 ? 3.354 15.984 -21.794 1.00 53.22 184 SER A C 1
ATOM 1446 O O . SER A 1 184 ? 3.730 16.794 -22.633 1.00 53.22 184 SER A O 1
ATOM 1448 N N . TYR A 1 185 ? 2.503 16.336 -20.818 1.00 42.47 185 TYR A N 1
ATOM 1449 C CA . TYR A 1 185 ? 1.893 17.677 -20.721 1.00 42.47 185 TYR A CA 1
ATOM 1450 C C . TYR A 1 185 ? 2.193 18.451 -19.423 1.00 42.47 185 TYR A C 1
ATOM 1452 O O . TYR A 1 185 ? 1.740 19.578 -19.270 1.00 42.47 185 TYR A O 1
ATOM 1460 N N . SER A 1 186 ? 2.949 17.903 -18.466 1.00 37.28 186 SER A N 1
ATOM 1461 C CA . SER A 1 186 ? 3.156 18.565 -17.161 1.00 37.28 186 SER A CA 1
ATOM 1462 C C . SER A 1 186 ? 4.626 18.755 -16.792 1.00 37.28 186 SER A C 1
ATOM 1464 O O . SER A 1 186 ? 5.026 18.498 -15.657 1.00 37.28 186 SER A O 1
ATOM 1466 N N . SER A 1 187 ? 5.435 19.199 -17.750 1.00 36.19 187 SER A N 1
ATOM 1467 C CA . SER A 1 187 ? 6.795 19.685 -17.495 1.00 36.19 187 SER A CA 1
ATOM 1468 C C . SER A 1 187 ? 6.941 21.151 -17.892 1.00 36.19 187 SER A C 1
ATOM 1470 O O . SER A 1 187 ? 7.939 21.516 -18.491 1.00 36.19 187 SER A O 1
ATOM 1472 N N . GLU A 1 188 ? 5.971 22.004 -17.551 1.00 33.00 188 GLU A N 1
ATOM 1473 C CA . GLU A 1 188 ? 6.142 23.460 -17.622 1.00 33.00 188 GLU A CA 1
ATOM 1474 C C . GLU A 1 188 ? 5.553 24.139 -16.370 1.00 33.00 188 GLU A C 1
ATOM 1476 O O . GLU A 1 188 ? 4.368 24.022 -16.071 1.00 33.00 188 GLU A O 1
ATOM 1481 N N . HIS A 1 189 ? 6.445 24.821 -15.642 1.00 30.67 189 HIS A N 1
ATOM 1482 C CA . HIS A 1 189 ? 6.230 25.883 -14.650 1.00 30.67 189 HIS A CA 1
ATOM 1483 C C . HIS A 1 189 ? 5.345 25.620 -13.415 1.00 30.67 189 HIS A C 1
ATOM 1485 O O . HIS A 1 189 ? 4.169 25.964 -13.367 1.00 30.67 189 HIS A O 1
ATOM 1491 N N . VAL A 1 190 ? 5.991 25.203 -12.318 1.00 29.88 190 VAL A N 1
ATOM 1492 C CA . VAL A 1 190 ? 5.632 25.713 -10.984 1.00 29.88 190 VAL A CA 1
ATOM 1493 C C . VAL A 1 190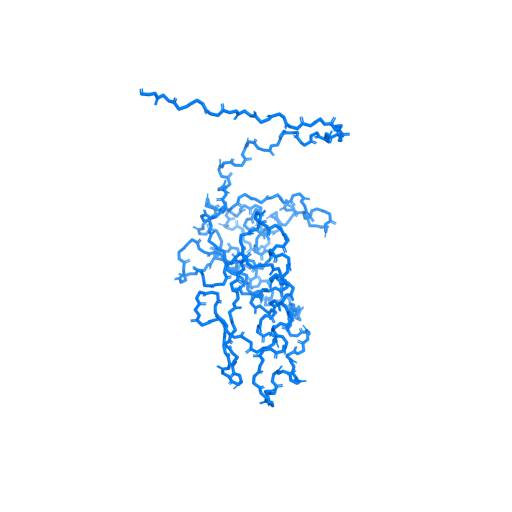 ? 6.451 26.986 -10.776 1.00 29.88 190 VAL A C 1
ATOM 1495 O O . VAL A 1 190 ? 7.591 26.928 -10.326 1.00 29.88 190 VAL A O 1
ATOM 1498 N N . THR A 1 191 ? 5.916 28.133 -11.191 1.00 29.67 191 THR A N 1
ATOM 1499 C CA . THR A 1 191 ? 6.382 29.426 -10.681 1.00 29.67 191 THR A CA 1
ATOM 1500 C C . THR A 1 191 ? 5.766 29.630 -9.306 1.00 29.67 191 THR A C 1
ATOM 1502 O O . THR A 1 191 ? 4.545 29.586 -9.155 1.00 29.67 191 THR A O 1
ATOM 1505 N N . GLU A 1 192 ? 6.626 29.815 -8.310 1.00 30.80 192 GLU A N 1
ATOM 1506 C CA . GLU A 1 192 ? 6.269 30.328 -6.992 1.00 30.80 192 GLU A CA 1
ATOM 1507 C C . GLU A 1 192 ? 5.496 31.640 -7.183 1.00 30.80 192 GLU A C 1
ATOM 1509 O O . GLU A 1 192 ? 6.033 32.617 -7.702 1.00 30.80 192 GLU A O 1
ATOM 1514 N N . HIS A 1 193 ? 4.211 31.644 -6.833 1.00 30.83 193 HIS A N 1
ATOM 1515 C CA . HIS A 1 193 ? 3.452 32.877 -6.687 1.00 30.83 193 HIS A CA 1
ATOM 1516 C C . HIS A 1 193 ? 3.468 33.247 -5.210 1.00 30.83 193 HIS A C 1
ATOM 1518 O O . HIS A 1 193 ? 2.863 32.562 -4.387 1.00 30.83 193 HIS A O 1
ATOM 1524 N N . GLU A 1 194 ? 4.205 34.313 -4.910 1.00 30.23 194 GLU A N 1
ATOM 1525 C CA . GLU A 1 194 ? 4.139 35.046 -3.652 1.00 30.23 194 GLU A CA 1
ATOM 1526 C C . GLU A 1 194 ? 2.697 35.502 -3.386 1.00 30.23 194 GLU A C 1
ATOM 1528 O O . GLU A 1 194 ? 2.011 36.024 -4.272 1.00 30.23 194 GLU A O 1
ATOM 1533 N N . ASP A 1 195 ? 2.252 35.293 -2.148 1.00 30.38 195 ASP A N 1
ATOM 1534 C CA . ASP A 1 195 ? 0.981 35.769 -1.622 1.00 30.38 195 ASP A CA 1
ATOM 1535 C C . ASP A 1 195 ? 0.913 37.304 -1.672 1.00 30.38 195 ASP A C 1
ATOM 1537 O O . ASP A 1 195 ? 1.682 38.000 -1.006 1.00 30.38 195 ASP A O 1
ATOM 1541 N N . GLN A 1 196 ? -0.060 37.844 -2.407 1.00 31.11 196 GLN A N 1
ATOM 1542 C CA . GLN A 1 196 ? -0.594 39.180 -2.144 1.00 31.11 196 GLN A CA 1
ATOM 1543 C C . GLN A 1 196 ? -2.117 39.112 -2.030 1.00 31.11 196 GLN A C 1
ATOM 1545 O O . GLN A 1 196 ? -2.824 38.658 -2.931 1.00 31.11 196 GLN A O 1
ATOM 1550 N N . GLU A 1 197 ? -2.589 39.548 -0.863 1.00 34.12 197 GLU A N 1
ATOM 1551 C CA . GLU A 1 197 ? -3.979 39.606 -0.429 1.00 34.12 197 GLU A CA 1
ATOM 1552 C C . GLU A 1 197 ? -4.861 40.394 -1.409 1.00 34.12 197 GLU A C 1
ATOM 1554 O O . GLU A 1 197 ? -4.602 41.553 -1.732 1.00 34.12 197 GLU A O 1
ATOM 1559 N N . GLY A 1 198 ? -5.958 39.770 -1.838 1.00 29.38 198 GLY A N 1
ATOM 1560 C CA . GLY A 1 198 ? -7.023 40.403 -2.607 1.00 29.38 198 GLY A CA 1
ATOM 1561 C C . GLY A 1 198 ? -8.357 39.720 -2.317 1.00 29.38 198 GLY A C 1
ATOM 1562 O O . GLY A 1 198 ? -8.590 38.582 -2.713 1.00 29.38 198 GLY A O 1
ATOM 1563 N N . GLU A 1 199 ? -9.218 40.419 -1.586 1.00 29.17 199 GLU A N 1
ATOM 1564 C CA . GLU A 1 199 ? -10.551 40.008 -1.133 1.00 29.17 199 GLU A CA 1
ATOM 1565 C C . GLU A 1 199 ? -11.456 39.494 -2.287 1.00 29.17 199 GLU A C 1
ATOM 1567 O O . GLU A 1 199 ? -11.577 40.160 -3.322 1.00 29.17 199 GLU A O 1
ATOM 1572 N N . PRO A 1 200 ? -12.136 38.333 -2.165 1.00 32.09 200 PRO A N 1
ATOM 1573 C CA . PRO A 1 200 ? -12.956 37.814 -3.254 1.00 32.09 200 PRO A CA 1
ATOM 1574 C C . PRO A 1 200 ? -14.350 38.460 -3.281 1.00 32.09 200 PRO A C 1
ATOM 1576 O O . PRO A 1 200 ? -15.173 38.290 -2.381 1.00 32.09 200 PRO A O 1
ATOM 1579 N N . THR A 1 201 ? -14.664 39.139 -4.385 1.00 32.75 201 THR A N 1
ATOM 1580 C CA . THR A 1 201 ? -16.006 39.656 -4.687 1.00 32.75 201 THR A CA 1
ATOM 1581 C C . THR A 1 201 ? -16.939 38.551 -5.204 1.00 32.75 201 THR A C 1
ATOM 1583 O O . THR A 1 201 ? -16.666 37.851 -6.180 1.00 32.75 201 THR A O 1
ATOM 1586 N N . VAL A 1 202 ? -18.097 38.409 -4.551 1.00 32.25 202 VAL A N 1
ATOM 1587 C CA . VAL A 1 202 ? -19.135 37.406 -4.849 1.00 32.25 202 VAL A CA 1
ATOM 1588 C C . VAL A 1 202 ? -19.869 37.730 -6.161 1.00 32.25 202 VAL A C 1
ATOM 1590 O O . VAL A 1 202 ? -20.613 38.709 -6.251 1.00 32.25 202 VAL A O 1
ATOM 1593 N N . LYS A 1 203 ? -19.745 36.868 -7.182 1.00 34.91 203 LYS A N 1
ATOM 1594 C CA . LYS A 1 203 ? -20.548 36.951 -8.418 1.00 34.91 203 LYS A CA 1
ATOM 1595 C C . LYS A 1 203 ? -21.934 36.320 -8.216 1.00 34.91 203 LYS A C 1
ATOM 1597 O O . LYS A 1 203 ? -22.077 35.100 -8.168 1.00 34.91 203 LYS A O 1
ATOM 1602 N N . LYS A 1 204 ? -22.974 37.157 -8.143 1.00 36.44 204 LYS A N 1
ATOM 1603 C CA . LYS A 1 204 ? -24.392 36.745 -8.139 1.00 36.44 204 LYS A CA 1
ATOM 1604 C C . LYS A 1 204 ? -24.773 36.084 -9.476 1.00 36.44 204 LYS A C 1
ATOM 1606 O O . LYS A 1 204 ? -24.613 36.691 -10.534 1.00 36.44 204 LYS A O 1
ATOM 1611 N N . ARG A 1 205 ? -25.327 34.865 -9.436 1.00 34.81 205 ARG A N 1
ATOM 1612 C CA . ARG A 1 205 ? -25.970 34.206 -10.591 1.00 34.81 205 ARG A CA 1
ATOM 1613 C C . ARG A 1 205 ? -27.337 34.847 -10.864 1.00 34.81 205 ARG A C 1
ATOM 1615 O O . ARG A 1 205 ? -28.164 34.940 -9.962 1.00 34.81 205 ARG A O 1
ATOM 1622 N N . LYS A 1 206 ? -27.577 35.269 -12.110 1.00 35.81 206 LYS A N 1
ATOM 1623 C CA . LYS A 1 206 ? -28.902 35.680 -12.601 1.00 35.81 206 LYS A CA 1
ATOM 1624 C C . LYS A 1 206 ? -29.758 34.434 -12.843 1.00 35.81 206 LYS A C 1
ATOM 1626 O O . LYS A 1 206 ? -29.336 33.542 -13.571 1.00 35.81 206 LYS A O 1
ATOM 1631 N N . ILE A 1 207 ? -30.947 34.399 -12.248 1.00 35.25 207 ILE A N 1
ATOM 1632 C CA . ILE A 1 207 ? -32.017 33.450 -12.577 1.00 35.25 207 ILE A CA 1
ATOM 1633 C C . ILE A 1 207 ? -32.870 34.117 -13.662 1.00 35.25 207 ILE A C 1
ATOM 1635 O O . ILE A 1 207 ? -33.317 35.249 -13.474 1.00 35.25 207 ILE A O 1
ATOM 1639 N N . ALA A 1 208 ? -33.034 33.454 -14.807 1.00 40.69 208 ALA A N 1
ATOM 1640 C CA . ALA A 1 208 ? -33.965 33.881 -15.847 1.00 40.69 208 ALA A CA 1
ATOM 1641 C C . ALA A 1 208 ? -35.399 33.506 -15.433 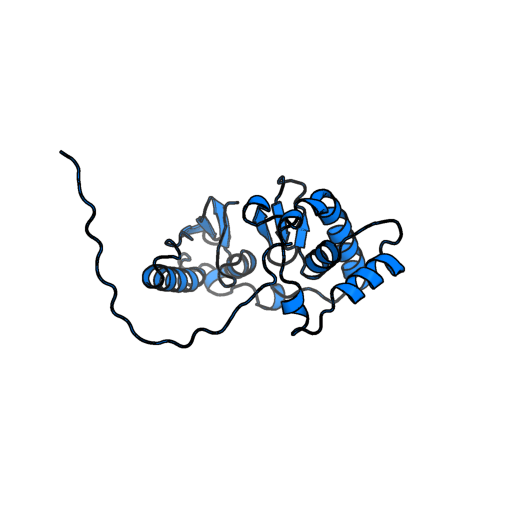1.00 40.69 208 ALA A C 1
ATOM 1643 O O . ALA A 1 208 ? -35.608 32.432 -14.868 1.00 40.69 208 ALA A O 1
ATOM 1644 N N . LYS A 1 209 ? -36.339 34.427 -15.668 1.00 40.41 209 LYS A N 1
ATOM 1645 C CA . LYS A 1 209 ? -37.786 34.209 -15.532 1.00 40.41 209 LYS A CA 1
ATOM 1646 C C . LYS A 1 209 ? -38.312 33.346 -16.669 1.00 40.41 209 LYS A C 1
ATOM 1648 O O . LYS A 1 209 ? -37.787 33.515 -17.791 1.00 40.41 209 LYS A O 1
#

InterPro domains:
  IPR012935 NuBaID, N-terminal domain [PF07967] (2-111)
  IPR013909 NuBaID, C-terminal domain [PF08600] (146-183)